Protein 8Y1Z (pdb70)

GO terms:
  GO:1903378 positive regulation of oxidative stress-induced neuron intrinsic apoptotic signaling pathway (P, IGI)
  GO:0005634 nucleus (C, IDA)
  GO:0005739 mitochondrion (C, IDA)
  GO:0016020 membrane (C, IDA)
  GO:0034097 response to cytokine (P, IDA)
  GO:0006974 DNA damage response (P, IMP)
  GO:0010507 negative regulation of autophagy (P, IMP)
  GO:0097192 extrinsic apoptotic signaling pathway in absence of ligand (P, IMP)
  GO:0005515 protein binding (F, IPI)
  GO:0005739 mitochondrion (C, HTP)
  GO:0005829 cytosol (C, TAS)
  GO:0043066 negative regulation of apoptotic process (P, IDA)
  GO:0051434 BH3 domain binding (F, IPI)
  GO:0043065 positive regulation of apoptotic process (P, IDA)
  GO:0097136 Bcl-2 family protein complex (C, IDA)
  GO:0005737 cytoplasm (C, TAS)
  GO:0005741 mitochondrial outer membrane (C, TAS)
  GO:0008320 transmembrane protein transporter activity (F, TAS)
  GO:2000811 negative regulation of anoikis (P, IMP)
  GO:2001240 negative regulation of extrinsic apoptotic signaling pathway in absence of ligand (P, IMP)

B-factor: mean 30.51, std 13.85, range [9.56, 105.16]

Sequence (170 aa):
EDELYRQSLEIISRYLREQATGAKDTKPMGRSGATSRKALETLRRVGDGVQRNHETAFQGMLRKLDIKNEDDVKSLSRVMIHVFSDGVTNWGRIVTLISFGAFVAKHLKTINQESCIEPLAESITDVLVRTKRDWLVKQRGWDGFVEFFHVEDLGQVGRQLAIIGDDINR

Solvent-accessible surface area: 8390 Å² total; per-residue (Å²): 159,42,63,25,50,71,12,0,40,28,0,0,1,17,0,0,94,8,31,14,60,65,62,125,44,104,136,113,40,44,169,54,16,73,18,0,112,86,0,4,76,5,0,48,111,20,0,46,8,3,7,168,113,34,89,110,23,0,76,24,2,17,166,124,26,52,0,129,68,108,93,34,5,130,43,1,23,134,8,0,49,70,0,11,84,74,62,64,22,20,4,0,5,0,0,0,2,0,0,1,0,0,24,0,0,76,53,0,93,107,55,137,44,81,84,2,4,66,29,0,0,71,12,0,0,37,0,1,0,149,53,34,92,112,47,2,96,164,62,130,9,4,60,6,0,14,92,88,22,104,101,145,137,229,92,132,6,0,71,58,0,4,120,8,0,42,61,25,39,223

Radius of gyration: 14.48 Å; Cα contacts (8 Å, |Δi|>4): 222; chains: 2; bounding box: 37×45×36 Å

Nearest PDB structures (foldseek):
  5c3f-assembly1_A  TM=9.918E-01  e=1.471E-18  Homo sapiens
  5c6h-assembly1_A  TM=9.824E-01  e=3.797E-18  Homo sapiens
  6b4u-assembly1_A  TM=9.617E-01  e=4.378E-18  Homo sapiens
  4zbf-assembly11_J  TM=9.646E-01  e=6.398E-18  Homo sapiens
  4zbi-assembly4_D  TM=9.561E-01  e=8.504E-18  Homo sapiens

Organism: Homo sapiens (NCBI:txid9606)

Structure (mmCIF, N/CA/C/O backbone):
data_8Y1Z
#
_entry.id   8Y1Z
#
_cell.length_a   47.742
_cell.length_b   48.298
_cell.length_c   63.527
_cell.angle_alpha   90.00
_cell.angle_beta   90.00
_cell.angle_gamma   90.00
#
_symmetry.space_group_name_H-M   'P 2 21 21'
#
loop_
_entity.id
_entity.type
_entity.pdbx_description
1 polymer 'Induced myeloid leukemia cell differentiation protein Mcl-1'
2 polymer 'Short BH3 peptide from Bcl-2 homologous antagonist/killer'
3 water water
#
loop_
_atom_site.group_PDB
_atom_site.id
_atom_site.type_symbol
_atom_site.label_atom_id
_atom_site.label_alt_id
_atom_site.label_comp_id
_atom_site.label_asym_id
_atom_site.label_entity_id
_atom_site.label_seq_id
_atom_site.pdbx_PDB_ins_code
_atom_site.Cartn_x
_atom_site.Cartn_y
_atom_site.Cartn_z
_atom_site.occupancy
_atom_site.B_iso_or_equiv
_atom_site.auth_seq_id
_atom_site.auth_comp_id
_atom_site.auth_asym_id
_atom_site.auth_atom_id
_atom_site.pdbx_PDB_model_num
ATOM 1 N N . GLU A 1 1 ? -29.137 14.703 -22.521 1.00 72.35 171 GLU A N 1
ATOM 2 C CA . GLU A 1 1 ? -28.834 14.670 -23.937 1.00 72.16 171 GLU A CA 1
ATOM 3 C C . GLU A 1 1 ? -27.732 13.700 -24.426 1.00 68.92 171 GLU A C 1
ATOM 4 O O . GLU A 1 1 ? -28.085 12.664 -24.965 1.00 71.73 171 GLU A O 1
ATOM 6 N N . ASP A 1 2 ? -26.439 14.015 -24.312 1.00 56.13 172 ASP A N 1
ATOM 7 C CA . ASP A 1 2 ? -25.434 13.070 -24.796 1.00 44.55 172 ASP A CA 1
ATOM 8 C C . ASP A 1 2 ? -25.439 11.815 -23.979 1.00 37.57 172 ASP A C 1
ATOM 9 O O . ASP A 1 2 ? -25.165 11.822 -22.827 1.00 34.00 172 ASP A O 1
ATOM 11 N N . GLU A 1 3 ? -25.727 10.722 -24.640 1.00 31.85 173 GLU A N 1
ATOM 12 C CA . GLU A 1 3 ? -25.772 9.409 -23.961 1.00 27.58 173 GLU A CA 1
ATOM 13 C C . GLU A 1 3 ? -24.381 9.055 -23.426 1.00 25.48 173 GLU A C 1
ATOM 14 O O . GLU A 1 3 ? -24.295 8.548 -22.342 1.00 25.40 173 GLU A O 1
ATOM 20 N N . LEU A 1 4 ? -23.356 9.302 -24.224 1.00 25.87 174 LEU A N 1
ATOM 21 C CA . LEU A 1 4 ? -21.984 8.977 -23.790 1.00 27.51 174 LEU A CA 1
ATOM 22 C C . LEU A 1 4 ? -21.689 9.764 -22.515 1.00 20.92 174 LEU A C 1
ATOM 23 O O . LEU A 1 4 ? -21.192 9.181 -21.589 1.00 18.98 174 LEU A O 1
ATOM 28 N N . TYR A 1 5 ? -21.965 11.061 -22.535 1.00 19.58 175 TYR A N 1
ATOM 29 C CA . TYR A 1 5 ? -21.814 11.824 -21.308 1.00 22.21 175 TYR A CA 1
ATOM 30 C C . TYR A 1 5 ? -22.582 11.181 -20.169 1.00 24.91 175 TYR A C 1
ATOM 31 O O . TYR A 1 5 ? -22.027 10.918 -19.093 1.00 25.16 175 TYR A O 1
ATOM 40 N N . ARG A 1 6 ? -23.882 10.965 -20.377 1.00 22.88 176 ARG A N 1
ATOM 41 C CA . ARG A 1 6 ? -24.718 10.377 -19.341 1.00 24.98 176 ARG A CA 1
ATOM 42 C C . ARG A 1 6 ? -24.084 9.110 -18.816 1.00 21.35 176 ARG A C 1
ATOM 43 O O . ARG A 1 6 ? -23.901 8.931 -17.603 1.00 22.63 176 ARG A O 1
ATOM 51 N N . GLN A 1 7 ? -23.695 8.228 -19.729 1.00 19.67 177 GLN A N 1
ATOM 52 C CA . GLN A 1 7 ? -23.242 6.927 -19.270 1.00 17.95 177 GLN A CA 1
ATOM 53 C C . GLN A 1 7 ? -21.900 7.055 -18.579 1.00 15.94 177 GLN A C 1
ATOM 54 O O . GLN A 1 7 ? -21.671 6.459 -17.521 1.00 16.56 177 GLN A O 1
ATOM 60 N N . SER A 1 8 ? -21.023 7.876 -19.142 1.00 17.23 178 SER A N 1
ATOM 61 C CA . SER A 1 8 ? -19.738 8.105 -18.514 1.00 17.57 178 SER A CA 1
ATOM 62 C C . SER A 1 8 ? -19.924 8.711 -17.142 1.00 16.85 178 SER A C 1
ATOM 63 O O . SER A 1 8 ? -19.280 8.296 -16.163 1.00 14.59 178 SER A O 1
ATOM 66 N N . LEU A 1 9 ? -20.818 9.689 -17.048 1.00 18.60 179 LEU A N 1
ATOM 67 C CA . LEU A 1 9 ? -21.055 10.335 -15.775 1.00 21.01 179 LEU A CA 1
ATOM 68 C C . LEU A 1 9 ? -21.623 9.342 -14.796 1.00 24.44 179 LEU A C 1
ATOM 69 O O . LEU A 1 9 ? -21.192 9.278 -13.640 1.00 24.96 179 LEU A O 1
ATOM 74 N N . GLU A 1 10 ? -22.584 8.540 -15.251 1.00 19.40 180 GLU A N 1
ATOM 75 C CA . GLU A 1 10 ? -23.149 7.529 -14.374 1.00 20.18 180 GLU A CA 1
ATOM 76 C C . GLU A 1 10 ? -22.047 6.643 -13.816 1.00 21.53 180 GLU A C 1
ATOM 77 O O . GLU A 1 10 ? -21.918 6.483 -12.606 1.00 23.79 180 GLU A O 1
ATOM 83 N N . ILE A 1 11 ? -21.183 6.129 -14.690 1.00 17.61 181 ILE A N 1
ATOM 84 C CA . ILE A 1 11 ? -20.138 5.208 -14.259 1.00 18.68 181 ILE A CA 1
ATOM 85 C C . ILE A 1 11 ? -19.132 5.908 -13.359 1.00 17.30 181 ILE A C 1
ATOM 86 O O . ILE A 1 11 ? -18.781 5.415 -12.282 1.00 17.94 181 ILE A O 1
ATOM 91 N N . ILE A 1 12 ? -18.641 7.061 -13.794 1.00 19.47 182 ILE A N 1
ATOM 92 C CA . ILE A 1 12 ? -17.628 7.753 -13.017 1.00 19.84 182 ILE A CA 1
ATOM 93 C C . ILE A 1 12 ? -18.214 8.249 -11.700 1.00 17.65 182 ILE A C 1
ATOM 94 O O . ILE A 1 12 ? -17.594 8.093 -10.644 1.00 19.52 182 ILE A O 1
ATOM 99 N N . SER A 1 13 ? -19.419 8.831 -11.732 1.00 22.02 183 SER A N 1
ATOM 100 C CA . SER A 1 13 ? -20.040 9.288 -10.488 1.00 21.15 183 SER A CA 1
ATOM 101 C C . SER A 1 13 ? -20.236 8.136 -9.522 1.00 21.37 183 SER A C 1
ATOM 102 O O . SER A 1 13 ? -19.979 8.266 -8.318 1.00 23.85 183 SER A O 1
ATOM 105 N N . ARG A 1 14 ? -20.766 7.024 -10.020 1.00 20.33 184 ARG A N 1
ATOM 106 C CA . ARG A 1 14 ? -21.007 5.883 -9.147 1.00 30.82 184 ARG A CA 1
ATOM 107 C C . ARG A 1 14 ? -19.718 5.426 -8.509 1.00 20.77 184 ARG A C 1
ATOM 108 O O . ARG A 1 14 ? -19.639 5.262 -7.294 1.00 25.06 184 ARG A O 1
ATOM 116 N N .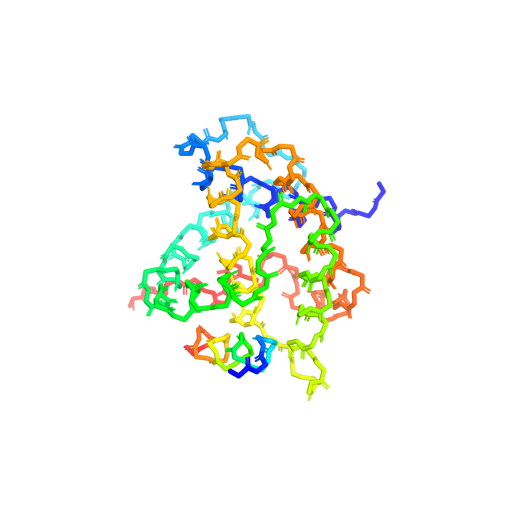 TYR A 1 15 ? -18.692 5.218 -9.321 1.00 20.60 185 TYR A N 1
ATOM 117 C CA . TYR A 1 15 ? -17.409 4.820 -8.771 1.00 23.01 185 TYR A CA 1
ATOM 118 C C . TYR A 1 15 ? -16.931 5.833 -7.739 1.00 21.40 185 TYR A C 1
ATOM 119 O O . TYR A 1 15 ? -16.644 5.474 -6.598 1.00 23.29 185 TYR A O 1
ATOM 128 N N . LEU A 1 16 ? -16.853 7.108 -8.123 1.00 28.01 186 LEU A N 1
ATOM 129 C CA . LEU A 1 16 ? -16.387 8.131 -7.192 1.00 28.27 186 LEU A CA 1
ATOM 130 C C . LEU A 1 16 ? -17.240 8.165 -5.925 1.00 28.40 186 LEU A C 1
ATOM 131 O O . LEU A 1 16 ? -16.710 8.139 -4.810 1.00 34.36 186 LEU A O 1
ATOM 136 N N . ARG A 1 17 ? -18.557 8.218 -6.087 1.00 24.33 187 ARG A N 1
ATOM 137 C CA . ARG A 1 17 ? -19.455 8.247 -4.936 1.00 32.37 187 ARG A CA 1
ATOM 138 C C . ARG A 1 17 ? -19.255 7.007 -4.068 1.00 33.82 187 ARG A C 1
ATOM 139 O O . ARG A 1 17 ? -19.058 7.104 -2.857 1.00 38.77 187 ARG A O 1
ATOM 147 N N . GLU A 1 18 ? -19.310 5.843 -4.706 1.00 27.38 188 GLU A N 1
ATOM 148 C CA . GLU A 1 18 ? -19.134 4.563 -4.037 1.00 31.03 188 GLU A CA 1
ATOM 149 C C . GLU A 1 18 ? -17.783 4.478 -3.344 1.00 32.54 188 GLU A C 1
ATOM 150 O O . GLU A 1 18 ? -17.688 3.991 -2.215 1.00 32.64 188 GLU A O 1
ATOM 156 N N . GLN A 1 19 ? -16.725 4.948 -4.006 1.00 28.67 189 GLN A N 1
ATOM 157 C CA . GLN A 1 19 ? -15.404 4.933 -3.383 1.00 30.20 189 GLN A CA 1
ATOM 158 C C . GLN A 1 19 ? -15.332 5.891 -2.195 1.00 33.20 189 GLN A C 1
ATOM 159 O O . GLN A 1 19 ? -14.674 5.598 -1.194 1.00 34.72 189 GLN A O 1
ATOM 165 N N . ALA A 1 20 ? -16.010 7.040 -2.284 1.00 31.42 190 ALA A N 1
ATOM 166 C CA . ALA A 1 20 ? -15.934 8.034 -1.214 1.00 34.35 190 ALA A CA 1
ATOM 167 C C . ALA A 1 20 ? -16.827 7.683 -0.036 1.00 42.47 190 ALA A C 1
ATOM 168 O O . ALA A 1 20 ? -16.449 7.900 1.124 1.00 40.11 190 ALA A O 1
ATOM 170 N N . THR A 1 21 ? -18.022 7.174 -0.316 1.00 38.82 191 THR A N 1
ATOM 171 C CA . THR A 1 21 ? -18.983 6.843 0.719 1.00 38.95 191 THR A CA 1
ATOM 172 C C . THR A 1 21 ? -18.842 5.410 1.214 1.00 43.71 191 THR A C 1
ATOM 173 O O . THR A 1 21 ? -19.383 5.083 2.275 1.00 48.82 191 THR A O 1
ATOM 177 N N . GLY A 1 22 ? -18.174 4.586 0.427 1.00 48.36 192 GLY A N 1
ATOM 178 C CA . GLY A 1 22 ? -17.992 3.166 0.747 1.00 49.46 192 GLY A CA 1
ATOM 179 C C . GLY A 1 22 ? -19.272 2.407 0.453 1.00 54.62 192 GLY A C 1
ATOM 180 O O . GLY A 1 22 ? -19.282 1.213 0.594 1.00 55.30 192 GLY A O 1
ATOM 181 N N . ALA A 1 23 ? -20.304 3.098 0.000 1.00 53.85 193 ALA A N 1
ATOM 182 C CA . ALA A 1 23 ? -21.565 2.394 -0.275 1.00 56.67 193 ALA A CA 1
ATOM 183 C C . ALA A 1 23 ? -21.767 2.228 -1.774 1.00 55.35 193 ALA A C 1
ATOM 184 O O . ALA A 1 23 ? -21.852 3.231 -2.458 1.00 48.03 193 ALA A O 1
ATOM 186 N N . LYS A 1 24 ? -21.936 0.979 -2.191 1.00 59.13 194 LYS A N 1
ATOM 187 C CA . LYS A 1 24 ? -22.297 0.667 -3.596 1.00 59.23 194 LYS A CA 1
ATOM 188 C C . LYS A 1 24 ? -23.738 1.117 -3.787 1.00 54.35 194 LYS A C 1
ATOM 189 O O . LYS A 1 24 ? -24.563 0.737 -2.996 1.00 56.62 194 LYS A O 1
ATOM 195 N N . ASP A 1 25 ? -24.037 1.889 -4.809 1.00 48.83 195 ASP A N 1
ATOM 196 C CA . ASP A 1 25 ? -25.356 2.371 -5.127 1.00 50.84 195 ASP A CA 1
ATOM 197 C C . ASP A 1 25 ? -26.170 1.245 -5.727 1.00 52.39 195 ASP A C 1
ATOM 198 O O . ASP A 1 25 ? -25.920 0.819 -6.812 1.00 52.52 195 ASP A O 1
ATOM 203 N N . THR A 1 26 ? -27.188 0.774 -5.016 1.00 67.74 196 THR A N 1
ATOM 204 C CA . THR A 1 26 ? -28.020 -0.349 -5.482 1.00 66.63 196 THR A CA 1
ATOM 205 C C . THR A 1 26 ? -28.996 0.023 -6.567 1.00 65.93 196 THR A C 1
ATOM 206 O O . THR A 1 26 ? -29.485 -0.822 -7.256 1.00 67.14 196 THR A O 1
ATOM 208 N N . LYS A 1 27 ? -29.249 1.308 -6.737 1.00 65.59 197 LYS A N 1
ATOM 209 C CA . LYS A 1 27 ? -30.122 1.812 -7.762 1.00 65.56 197 LYS A CA 1
ATOM 210 C C . LYS A 1 27 ? -29.677 1.272 -9.137 1.00 62.80 197 LYS A C 1
ATOM 211 O O . LYS A 1 27 ? -28.514 1.249 -9.479 1.00 61.67 197 LYS A O 1
ATOM 217 N N . PRO A 1 28 ? -30.595 0.734 -9.889 1.00 62.30 198 PRO A N 1
ATOM 218 C CA . PRO A 1 28 ? -30.209 0.236 -11.211 1.00 59.84 198 PRO A CA 1
ATOM 219 C C . PRO A 1 28 ? -29.541 1.333 -12.032 1.00 57.65 198 PRO A C 1
ATOM 220 O O . PRO A 1 28 ? -29.605 2.525 -11.717 1.00 54.69 198 PRO A O 1
ATOM 224 N N . MET A 1 29 ? -28.865 0.905 -13.087 1.00 52.83 199 MET A N 1
ATOM 225 C CA . MET A 1 29 ? -28.239 1.825 -14.014 1.00 50.69 199 MET A CA 1
ATOM 226 C C . MET A 1 29 ? -29.262 2.374 -15.004 1.00 55.20 199 MET A C 1
ATOM 227 O O . MET A 1 29 ? -30.342 1.810 -15.207 1.00 55.96 199 MET A O 1
ATOM 232 N N . GLY A 1 30 ? -28.889 3.383 -15.788 1.00 51.93 200 GLY A N 1
ATOM 233 C CA . GLY A 1 30 ? -29.752 3.958 -16.809 1.00 54.13 200 GLY A CA 1
ATOM 234 C C . GLY A 1 30 ? -29.611 3.129 -18.075 1.00 66.91 200 GLY A C 1
ATOM 235 O O . GLY A 1 30 ? -29.693 1.963 -18.007 1.00 69.03 200 GLY A O 1
ATOM 236 N N . ARG A 1 31 ? -29.398 3.719 -19.239 1.00 70.22 201 ARG A N 1
ATOM 237 C CA . ARG A 1 31 ? -29.190 2.897 -20.423 1.00 79.56 201 ARG A CA 1
ATOM 238 C C . ARG A 1 31 ? -27.773 2.384 -20.460 1.00 79.83 201 ARG A C 1
ATOM 239 O O . ARG A 1 31 ? -26.893 2.922 -19.796 1.00 80.81 201 ARG A O 1
ATOM 247 N N . SER A 1 32 ? -27.569 1.370 -21.280 1.00 76.27 202 SER A N 1
ATOM 248 C CA . SER A 1 32 ? -26.295 0.677 -21.436 1.00 67.25 202 SER A CA 1
ATOM 249 C C . SER A 1 32 ? -25.873 0.292 -20.026 1.00 66.81 202 SER A C 1
ATOM 250 O O . SER A 1 32 ? -24.771 0.309 -19.647 1.00 62.70 202 SER A O 1
ATOM 253 N N . GLY A 1 33 ? -26.859 -0.078 -19.262 1.00 48.35 203 GLY A N 1
ATOM 254 C CA . GLY A 1 33 ? -26.657 -0.429 -17.871 1.00 48.31 203 GLY A CA 1
ATOM 255 C C . GLY A 1 33 ? -25.920 -1.738 -17.693 1.00 40.88 203 GLY A C 1
ATOM 256 O O . GLY A 1 33 ? -25.183 -1.904 -16.717 1.00 35.06 203 GLY A O 1
ATOM 257 N N . ALA A 1 34 ? -26.120 -2.687 -18.613 1.00 33.72 204 ALA A N 1
ATOM 258 C CA . ALA A 1 34 ? -25.219 -3.832 -18.690 1.00 34.58 204 ALA A CA 1
ATOM 259 C C . ALA A 1 34 ? -23.776 -3.356 -18.819 1.00 33.59 204 ALA A C 1
ATOM 260 O O . ALA A 1 34 ? -22.931 -3.637 -17.966 1.00 26.76 204 ALA A O 1
ATOM 262 N N . THR A 1 35 ? -23.492 -2.585 -19.866 1.00 28.41 205 THR A N 1
ATOM 263 C CA . THR A 1 35 ? -22.166 -2.014 -20.041 1.00 28.61 205 THR A CA 1
ATOM 264 C C . THR A 1 35 ? -21.718 -1.254 -18.804 1.00 25.95 205 THR A C 1
ATOM 265 O O . THR A 1 35 ? -20.571 -1.387 -18.352 1.00 24.27 205 THR A O 1
ATOM 269 N N . SER A 1 36 ? -22.609 -0.434 -18.248 1.00 22.42 206 SER A N 1
ATOM 270 C CA . SER A 1 36 ? -22.206 0.429 -17.140 1.00 22.95 206 SER A CA 1
ATOM 271 C C . SER A 1 36 ? -21.902 -0.395 -15.898 1.00 22.13 206 SER A C 1
ATOM 272 O O . SER A 1 36 ? -20.931 -0.110 -15.183 1.00 27.24 206 SER A O 1
ATOM 275 N N . ARG A 1 37 ? -22.719 -1.424 -15.633 1.00 23.24 207 ARG A N 1
ATOM 276 C CA . ARG A 1 37 ? -22.421 -2.328 -14.531 1.00 24.33 207 ARG A CA 1
ATOM 277 C C . ARG A 1 37 ? -21.040 -2.930 -14.706 1.00 23.21 207 ARG A C 1
ATOM 278 O O . ARG A 1 37 ? -20.214 -2.896 -13.791 1.00 27.88 207 ARG A O 1
ATOM 286 N N . LYS A 1 38 ? -20.762 -3.455 -15.898 1.00 22.61 208 LYS A N 1
ATOM 287 C CA . LYS A 1 38 ? -19.463 -4.067 -16.143 1.00 22.64 208 LYS A CA 1
ATOM 288 C C . LYS A 1 38 ? -18.361 -3.028 -16.140 1.00 20.02 208 LYS A C 1
ATOM 289 O O . LYS A 1 38 ? -17.251 -3.293 -15.657 1.00 19.81 208 LYS A O 1
ATOM 295 N N . ALA A 1 39 ? -18.639 -1.834 -16.680 1.00 19.15 209 ALA A N 1
ATOM 296 C CA . ALA A 1 39 ? -17.661 -0.757 -16.599 1.00 24.34 209 ALA A CA 1
ATOM 297 C C . ALA A 1 39 ? -17.365 -0.431 -15.154 1.00 27.90 209 ALA A C 1
ATOM 298 O O . ALA A 1 39 ? -16.198 -0.276 -14.769 1.00 18.82 209 ALA A O 1
ATOM 300 N N . LEU A 1 40 ? -18.421 -0.326 -14.339 1.00 18.96 210 LEU A N 1
ATOM 301 C CA . LEU A 1 40 ? -18.230 -0.032 -12.929 1.00 19.70 210 LEU A CA 1
ATOM 302 C C . LEU A 1 40 ? -17.472 -1.164 -12.254 1.00 25.44 210 LEU A C 1
ATOM 303 O O . LEU A 1 40 ? -16.509 -0.924 -11.515 1.00 21.84 210 LEU A O 1
ATOM 308 N N . GLU A 1 41 ? -17.874 -2.410 -12.535 1.00 24.27 211 GLU A N 1
ATOM 309 C CA . GLU A 1 41 ? -17.146 -3.568 -12.029 1.00 22.90 211 GLU A CA 1
ATOM 310 C C . GLU A 1 41 ? -15.694 -3.498 -12.449 1.00 27.69 211 GLU A C 1
ATOM 311 O O . GLU A 1 41 ? -14.783 -3.716 -11.638 1.00 25.90 211 GLU A O 1
ATOM 317 N N . THR A 1 42 ? -15.457 -3.177 -13.724 1.00 23.67 212 THR A N 1
ATOM 318 C CA . THR A 1 42 ? -14.088 -3.052 -14.200 1.00 20.06 212 THR A CA 1
ATOM 319 C C . THR A 1 42 ? -13.388 -1.922 -13.475 1.00 23.58 212 THR A C 1
ATOM 320 O O . THR A 1 42 ? -12.265 -2.072 -12.974 1.00 18.51 212 THR A O 1
ATOM 324 N N . LEU A 1 43 ? -14.058 -0.777 -13.408 1.00 22.41 213 LEU A N 1
ATOM 325 C CA . LEU A 1 43 ? -13.531 0.364 -12.684 1.00 30.56 213 LEU A CA 1
ATOM 326 C C . LEU A 1 43 ? -13.126 -0.012 -11.272 1.00 31.12 213 LEU A C 1
ATOM 327 O O . LEU A 1 43 ? -12.044 0.366 -10.811 1.00 30.61 213 LEU A O 1
ATOM 332 N N . ARG A 1 44 ? -13.967 -0.776 -10.569 1.00 25.69 214 ARG A N 1
ATOM 333 C CA . ARG A 1 44 ? -13.598 -1.205 -9.224 1.00 28.93 214 ARG A CA 1
ATOM 334 C C . ARG A 1 44 ? -12.314 -2.013 -9.247 1.00 34.43 214 ARG A C 1
ATOM 335 O O . ARG A 1 44 ? -11.375 -1.729 -8.502 1.00 39.83 214 ARG A O 1
ATOM 343 N N . ARG A 1 45 ? -12.260 -3.043 -10.088 1.00 28.89 215 ARG A N 1
ATOM 344 C CA . ARG A 1 45 ? -11.101 -3.925 -10.072 1.00 30.14 215 ARG A CA 1
ATOM 345 C C . ARG A 1 45 ? -9.850 -3.174 -10.507 1.00 28.34 215 ARG A C 1
ATOM 346 O O . ARG A 1 45 ? -8.845 -3.148 -9.790 1.00 33.14 215 ARG A O 1
ATOM 354 N N . VAL A 1 46 ? -9.907 -2.505 -11.653 1.00 24.80 216 VAL A N 1
ATOM 355 C CA . VAL A 1 46 ? -8.720 -1.815 -12.133 1.00 19.24 216 VAL A CA 1
ATOM 356 C C . VAL A 1 46 ? -8.481 -0.552 -11.324 1.00 26.21 216 VAL A C 1
ATOM 357 O O . VAL A 1 46 ? -7.364 -0.300 -10.848 1.00 20.72 216 VAL A O 1
ATOM 361 N N . GLY A 1 47 ? -9.538 0.244 -11.132 1.00 23.10 217 GLY A N 1
ATOM 362 C CA . GLY A 1 47 ? -9.392 1.487 -10.402 1.00 25.51 217 GLY A CA 1
ATOM 363 C C . GLY A 1 47 ? -8.845 1.277 -9.005 1.00 25.20 217 GLY A C 1
ATOM 364 O O . GLY A 1 47 ? -7.901 1.954 -8.593 1.00 24.67 217 GLY A O 1
ATOM 365 N N . ASP A 1 48 ? -9.436 0.343 -8.252 1.00 23.35 218 ASP A N 1
ATOM 366 C CA . ASP A 1 48 ? -8.959 0.102 -6.890 1.00 30.66 218 ASP A CA 1
ATOM 367 C C . ASP A 1 48 ? -7.491 -0.279 -6.892 1.00 30.93 218 ASP A C 1
ATOM 368 O O . ASP A 1 48 ? -6.733 0.142 -6.010 1.00 34.41 218 ASP A O 1
ATOM 373 N N . GLY A 1 49 ? -7.080 -1.090 -7.869 1.00 35.60 219 GLY A N 1
ATOM 374 C CA . GLY A 1 49 ? -5.677 -1.455 -7.989 1.00 30.47 219 GLY A CA 1
ATOM 375 C C . GLY A 1 49 ? -4.794 -0.268 -8.309 1.00 29.57 219 GLY A C 1
ATOM 376 O O . GLY A 1 49 ? -3.682 -0.151 -7.787 1.00 30.97 219 GLY A O 1
ATOM 377 N N . VAL A 1 50 ? -5.278 0.637 -9.165 1.00 23.80 220 VAL A N 1
ATOM 378 C CA . VAL A 1 50 ? -4.491 1.827 -9.473 1.00 21.59 220 VAL A CA 1
ATOM 379 C C . VAL A 1 50 ? -4.260 2.645 -8.214 1.00 20.10 220 VAL A C 1
ATOM 380 O O . VAL A 1 50 ? -3.146 3.110 -7.955 1.00 27.56 220 VAL A O 1
ATOM 384 N N . GLN A 1 51 ? -5.304 2.819 -7.403 1.00 20.51 221 GLN A N 1
ATOM 385 C CA . GLN A 1 51 ? -5.166 3.602 -6.181 1.00 23.46 221 GLN A CA 1
ATOM 386 C C . GLN A 1 51 ? -4.244 2.916 -5.191 1.00 28.06 221 GLN A C 1
ATOM 387 O O . GLN A 1 51 ? -3.464 3.579 -4.497 1.00 24.79 221 GLN A O 1
ATOM 393 N N . ARG A 1 52 ? -4.333 1.591 -5.100 1.00 28.49 222 ARG A N 1
ATOM 394 C CA . ARG A 1 52 ? -3.431 0.859 -4.227 1.00 32.57 222 ARG A CA 1
ATOM 395 C C . ARG A 1 52 ? -2.009 0.913 -4.759 1.00 30.96 222 ARG A C 1
ATOM 396 O O . ARG A 1 52 ? -1.072 1.221 -4.018 1.00 34.67 222 ARG A O 1
ATOM 404 N N . ASN A 1 53 ? -1.827 0.644 -6.051 1.00 29.68 223 ASN A N 1
ATOM 405 C CA . ASN A 1 53 ? -0.470 0.546 -6.574 1.00 29.22 223 ASN A CA 1
ATOM 406 C C . ASN A 1 53 ? 0.194 1.907 -6.717 1.00 29.49 223 ASN A C 1
ATOM 407 O O . ASN A 1 53 ? 1.423 1.989 -6.693 1.00 29.25 223 ASN A O 1
ATOM 412 N N . HIS A 1 54 ? -0.583 2.975 -6.825 1.00 26.72 224 HIS A N 1
ATOM 413 C CA . HIS A 1 54 ? -0.013 4.301 -7.000 1.00 30.45 224 HIS A CA 1
ATOM 414 C C . HIS A 1 54 ? -0.435 5.238 -5.886 1.00 33.77 224 HIS A C 1
ATOM 415 O O . HIS A 1 54 ? -0.532 6.447 -6.090 1.00 30.36 224 HIS A O 1
ATOM 422 N N . GLU A 1 55 ? -0.656 4.690 -4.688 1.00 25.42 225 GLU A N 1
ATOM 423 C CA . GLU A 1 55 ? -1.175 5.513 -3.604 1.00 26.10 225 GLU A CA 1
ATOM 424 C C . GLU A 1 55 ? -0.199 6.612 -3.216 1.00 37.85 225 GLU A C 1
ATOM 425 O O . GLU A 1 55 ? -0.613 7.731 -2.891 1.00 36.56 225 GLU A O 1
ATOM 431 N N . THR A 1 56 ? 1.098 6.309 -3.216 1.00 30.01 226 THR A N 1
ATOM 432 C CA . THR A 1 56 ? 2.073 7.337 -2.881 1.00 34.46 226 THR A CA 1
ATOM 433 C C . THR A 1 56 ? 2.011 8.491 -3.875 1.00 34.32 226 THR A C 1
ATOM 434 O O . THR A 1 56 ? 1.925 9.655 -3.480 1.00 26.52 226 THR A O 1
ATOM 438 N N . ALA A 1 57 ? 2.012 8.186 -5.170 1.00 24.80 227 ALA A N 1
ATOM 439 C CA . ALA A 1 57 ? 1.914 9.246 -6.170 1.00 26.44 227 ALA A CA 1
ATOM 440 C C . ALA A 1 57 ? 0.571 9.967 -6.085 1.00 23.75 227 ALA A C 1
ATOM 441 O O . ALA A 1 57 ? 0.500 11.199 -6.210 1.00 22.04 227 ALA A O 1
ATOM 443 N N . PHE A 1 58 ? -0.512 9.221 -5.881 1.00 25.21 228 PHE A N 1
ATOM 444 C CA . PHE A 1 58 ? -1.814 9.868 -5.752 1.00 25.58 228 PHE A CA 1
ATOM 445 C C . PHE A 1 58 ? -1.820 10.815 -4.560 1.00 21.95 228 PHE A C 1
ATOM 446 O O . PHE A 1 58 ? -2.305 11.945 -4.649 1.00 21.47 228 PHE A O 1
ATOM 454 N N . GLN A 1 59 ? -1.254 10.385 -3.436 1.00 24.03 229 GLN A N 1
ATOM 455 C CA . GLN A 1 59 ? -1.147 11.286 -2.300 1.00 31.88 229 GLN A CA 1
ATOM 456 C C . GLN A 1 59 ? -0.330 12.516 -2.667 1.00 31.69 229 GLN A C 1
ATOM 457 O O . GLN A 1 59 ? -0.755 13.651 -2.418 1.00 29.29 229 GLN A O 1
ATOM 463 N N . GLY A 1 60 ? 0.827 12.305 -3.297 1.00 25.26 230 GLY A N 1
ATOM 464 C CA . GLY A 1 60 ? 1.635 13.428 -3.735 1.00 25.14 230 GLY A CA 1
ATOM 465 C C . GLY A 1 60 ? 0.870 14.358 -4.653 1.00 23.31 230 GLY A C 1
ATOM 466 O O . GLY A 1 60 ? 0.861 15.574 -4.457 1.00 24.68 230 GLY A O 1
ATOM 467 N N . MET A 1 61 ? 0.199 13.800 -5.668 1.00 22.95 231 MET A N 1
ATOM 468 C CA . MET A 1 61 ? -0.568 14.654 -6.562 1.00 20.00 231 MET A CA 1
ATOM 469 C C . MET A 1 61 ? -1.705 15.343 -5.829 1.00 24.97 231 MET A C 1
ATOM 470 O O . MET A 1 61 ? -1.995 16.521 -6.077 1.00 24.76 231 MET A O 1
ATOM 475 N N . LEU A 1 62 ? -2.362 14.633 -4.925 1.00 26.32 232 LEU A N 1
ATOM 476 C CA . LEU A 1 62 ? -3.419 15.257 -4.143 1.00 30.24 232 LEU A CA 1
ATOM 477 C C . LEU A 1 62 ? -2.873 16.401 -3.296 1.00 30.92 232 LEU A C 1
ATOM 478 O O . LEU A 1 62 ? -3.434 17.503 -3.287 1.00 30.63 232 LEU A O 1
ATOM 483 N N . ARG A 1 63 ? -1.788 16.154 -2.558 1.00 33.89 233 ARG A N 1
ATOM 484 C CA . ARG A 1 63 ? -1.188 17.236 -1.787 1.00 35.49 233 ARG A CA 1
ATOM 485 C C . ARG A 1 63 ?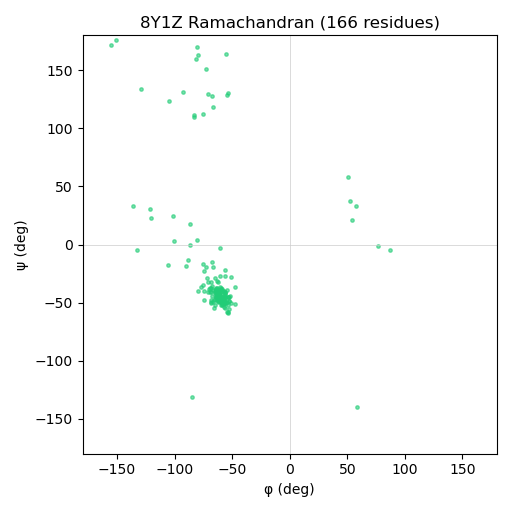 -0.823 18.391 -2.702 1.00 36.89 233 ARG A C 1
ATOM 486 O O . ARG A 1 63 ? -1.035 19.559 -2.361 1.00 34.35 233 ARG A O 1
ATOM 494 N N . LYS A 1 64 ? -0.304 18.084 -3.888 1.00 30.17 234 LYS A N 1
ATOM 495 C CA . LYS A 1 64 ? 0.120 19.154 -4.781 1.00 35.26 234 LYS A CA 1
ATOM 496 C C . LYS A 1 64 ? -1.081 19.939 -5.286 1.00 32.93 234 LYS A C 1
ATOM 497 O O . LYS A 1 64 ? -1.107 21.170 -5.211 1.00 40.73 234 LYS A O 1
ATOM 503 N N . LEU A 1 65 ? -2.088 19.242 -5.805 1.00 33.52 235 LEU A N 1
ATOM 504 C CA . LEU A 1 65 ? -3.263 19.942 -6.309 1.00 29.30 235 LEU A CA 1
ATOM 505 C C . LEU A 1 65 ? -4.003 20.648 -5.186 1.00 35.91 235 LEU A C 1
ATOM 506 O O . LEU A 1 65 ? -4.645 21.678 -5.422 1.00 32.47 235 LEU A O 1
ATOM 511 N N . ASP A 1 66 ? -3.906 20.120 -3.988 1.00 29.02 236 ASP A N 1
ATOM 512 C CA . ASP A 1 66 ? -4.596 20.696 -2.844 1.00 36.43 236 ASP A CA 1
ATOM 513 C C . ASP A 1 66 ? -6.068 20.924 -3.136 1.00 39.79 236 ASP A C 1
ATOM 514 O O . ASP A 1 66 ? -6.585 22.023 -3.027 1.00 39.56 236 ASP A O 1
ATOM 516 N N . ILE A 1 67 ? -6.751 19.849 -3.478 1.00 33.44 237 ILE A N 1
ATOM 517 C CA . ILE A 1 67 ? -8.151 19.962 -3.858 1.00 34.09 237 ILE A CA 1
ATOM 518 C C . ILE A 1 67 ? -8.971 19.986 -2.577 1.00 38.42 237 ILE A C 1
ATOM 519 O O . ILE A 1 67 ? -9.056 18.986 -1.862 1.00 45.48 237 ILE A O 1
ATOM 524 N N . LYS A 1 68 ? -9.575 21.131 -2.284 1.00 37.51 238 LYS A N 1
ATOM 525 C CA . LYS A 1 68 ? -10.355 21.279 -1.070 1.00 42.60 238 LYS A CA 1
ATOM 526 C C . LYS A 1 68 ? -11.714 21.929 -1.274 1.00 37.40 238 LYS A C 1
ATOM 527 O O . LYS A 1 68 ? -12.483 21.992 -0.316 1.00 35.74 238 LYS A O 1
ATOM 533 N N . ASN A 1 69 ? -12.051 22.383 -2.475 1.00 39.12 239 ASN A N 1
ATOM 534 C CA . ASN A 1 69 ? -13.372 22.954 -2.705 1.00 40.42 239 ASN A CA 1
ATOM 535 C C . ASN A 1 69 ? -13.767 22.728 -4.160 1.00 40.87 239 ASN A C 1
ATOM 536 O O . ASN A 1 69 ? -12.980 22.221 -4.962 1.00 29.13 239 ASN A O 1
ATOM 541 N N . GLU A 1 70 ? -15.002 23.121 -4.498 1.00 32.88 240 GLU A N 1
ATOM 542 C CA . GLU A 1 70 ? -15.487 22.921 -5.861 1.00 40.40 240 GLU A CA 1
ATOM 543 C C . GLU A 1 70 ? -14.570 23.574 -6.880 1.00 35.16 240 GLU A C 1
ATOM 544 O O . GLU A 1 70 ? -14.298 22.994 -7.943 1.00 27.76 240 GLU A O 1
ATOM 550 N N . ASP A 1 71 ? -14.083 24.782 -6.565 1.00 34.05 241 ASP A N 1
ATOM 551 C CA . ASP A 1 71 ? -13.167 25.494 -7.455 1.00 33.89 241 ASP A CA 1
ATOM 552 C C . ASP A 1 71 ? -11.937 24.666 -7.756 1.00 33.58 241 ASP A C 1
ATOM 553 O O . ASP A 1 71 ? -11.502 24.573 -8.907 1.00 38.09 241 ASP A O 1
ATOM 558 N N . ASP A 1 72 ? -11.352 24.066 -6.722 1.00 27.93 242 ASP A N 1
ATOM 559 C CA . ASP A 1 72 ? -10.172 23.252 -6.912 1.00 29.30 242 ASP A CA 1
ATOM 560 C C . ASP A 1 72 ? -10.417 22.141 -7.914 1.00 23.63 242 ASP A C 1
ATOM 561 O O . ASP A 1 72 ? -9.482 21.706 -8.580 1.00 24.33 242 ASP A O 1
ATOM 566 N N . VAL A 1 73 ? -11.664 21.685 -8.055 1.00 23.79 243 VAL A N 1
ATOM 567 C CA . VAL A 1 73 ? -11.925 20.618 -9.018 1.00 21.85 243 VAL A CA 1
ATOM 568 C C . VAL A 1 73 ? -11.585 21.072 -10.430 1.00 30.23 243 VAL A C 1
ATOM 569 O O . VAL A 1 73 ? -11.129 20.273 -11.249 1.00 28.88 243 VAL A O 1
ATOM 573 N N . LYS A 1 74 ? -11.765 22.361 -10.732 1.00 31.77 244 LYS A N 1
ATOM 574 C CA . LYS A 1 74 ? -11.290 22.910 -11.996 1.00 31.24 244 LYS A CA 1
ATOM 575 C C . LYS A 1 74 ? -9.818 22.623 -12.184 1.00 34.29 244 LYS A C 1
ATOM 576 O O . LYS A 1 74 ? -9.386 22.176 -13.251 1.00 38.71 244 LYS A O 1
ATOM 582 N N . SER A 1 75 ? -9.017 22.921 -11.159 1.00 29.70 245 SER A N 1
ATOM 583 C CA . SER A 1 75 ? -7.602 22.604 -11.243 1.00 34.30 245 SER A CA 1
ATOM 584 C C . SER A 1 75 ? -7.406 21.145 -11.647 1.00 34.90 245 SER A C 1
ATOM 585 O O . SER A 1 75 ? -6.424 20.798 -12.313 1.00 36.93 245 SER A O 1
ATOM 588 N N . LEU A 1 76 ? -8.355 20.280 -11.313 1.00 27.79 246 LEU A N 1
ATOM 589 C CA . LEU A 1 76 ? -8.195 18.902 -11.741 1.00 27.21 246 LEU A CA 1
ATOM 590 C C . LEU A 1 76 ? -8.540 18.740 -13.217 1.00 20.37 246 LEU A C 1
ATOM 591 O O . LEU A 1 76 ? -7.903 17.943 -13.915 1.00 19.77 246 LEU A O 1
ATOM 596 N N . SER A 1 77 ? -9.552 19.463 -13.707 1.00 18.72 247 SER A N 1
ATOM 597 C CA . SER A 1 77 ? -9.856 19.383 -15.135 1.00 20.78 247 SER A CA 1
ATOM 598 C C . SER A 1 77 ? -8.646 19.803 -15.948 1.00 19.23 247 SER A C 1
ATOM 599 O O . SER A 1 77 ? -8.354 19.216 -16.993 1.00 17.23 247 SER A O 1
ATOM 602 N N . ARG A 1 78 ? -7.930 20.826 -15.464 1.00 18.99 248 ARG A N 1
ATOM 603 C CA . ARG A 1 78 ? -6.684 21.244 -16.093 1.00 16.51 248 ARG A CA 1
ATOM 604 C C . ARG A 1 78 ? -5.700 20.092 -16.154 1.00 16.09 248 ARG A C 1
ATOM 605 O O . ARG A 1 78 ? -5.134 19.795 -17.204 1.00 18.41 248 ARG A O 1
ATOM 613 N N . VAL A 1 79 ? -5.491 19.434 -15.027 1.00 18.09 249 VAL A N 1
ATOM 614 C CA . VAL A 1 79 ? -4.537 18.340 -14.968 1.00 15.88 249 VAL A CA 1
ATOM 615 C C . VAL A 1 79 ? -4.941 17.227 -15.925 1.00 13.30 249 VAL A C 1
ATOM 616 O O . VAL A 1 79 ? -4.108 16.669 -16.637 1.00 14.67 249 VAL A O 1
ATOM 620 N N . MET A 1 80 ? -6.228 16.949 -16.026 1.00 18.34 250 MET A 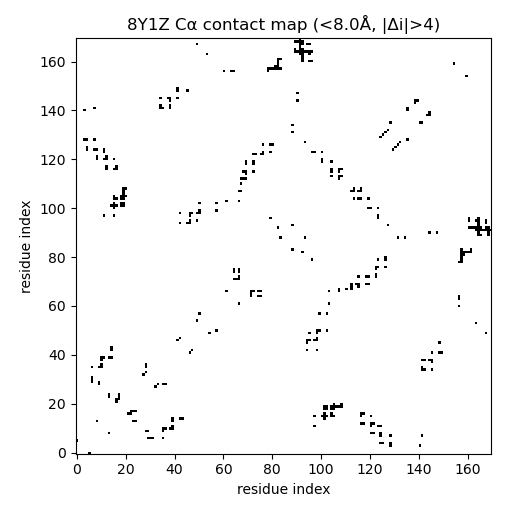N 1
ATOM 621 C CA . MET A 1 80 ? -6.647 15.893 -16.939 1.00 20.45 250 MET A CA 1
ATOM 622 C C . MET A 1 80 ? -6.443 16.287 -18.389 1.00 18.81 250 MET A C 1
ATOM 623 O O . MET A 1 80 ? -6.057 15.460 -19.216 1.00 19.70 250 MET A O 1
ATOM 628 N N . ILE A 1 81 ? -6.686 17.552 -18.711 1.00 16.90 251 ILE A N 1
ATOM 629 C CA . ILE A 1 81 ? -6.276 18.070 -19.999 1.00 15.91 251 ILE A CA 1
ATOM 630 C C . ILE A 1 81 ? -4.783 17.863 -20.192 1.00 18.30 251 ILE A C 1
ATOM 631 O O . ILE A 1 81 ? -4.341 17.393 -21.248 1.00 23.63 251 ILE A O 1
ATOM 636 N N . HIS A 1 82 ? -3.984 18.177 -19.168 1.00 17.88 252 HIS A N 1
ATOM 637 C CA . HIS A 1 82 ? -2.540 18.012 -19.295 1.00 18.50 252 HIS A CA 1
ATOM 638 C C . HIS A 1 82 ? -2.184 16.557 -19.584 1.00 17.96 252 HIS A C 1
ATOM 639 O O . HIS A 1 82 ? -1.267 16.281 -20.368 1.00 18.20 252 HIS A O 1
ATOM 646 N N . VAL A 1 83 ? -2.898 15.619 -18.955 1.00 19.52 253 VAL A N 1
ATOM 647 C CA . VAL A 1 83 ? -2.671 14.189 -19.192 1.00 16.75 253 VAL A CA 1
ATOM 648 C C . VAL A 1 83 ? -2.611 13.903 -20.682 1.00 20.10 253 VAL A C 1
ATOM 649 O O . VAL A 1 83 ? -1.661 13.290 -21.188 1.00 25.43 253 VAL A O 1
ATOM 653 N N . PHE A 1 84 ? -3.612 14.373 -21.408 1.00 17.99 254 PHE A N 1
ATOM 654 C CA . PHE A 1 84 ? -3.785 14.086 -22.820 1.00 19.83 254 PHE A CA 1
ATOM 655 C C . PHE A 1 84 ? -3.030 15.028 -23.745 1.00 26.10 254 PHE A C 1
ATOM 656 O O . PHE A 1 84 ? -3.102 14.853 -24.967 1.00 18.15 254 PHE A O 1
ATOM 664 N N . SER A 1 85 ? -2.302 16.003 -23.201 1.00 21.77 255 SER A N 1
ATOM 665 C CA . SER A 1 85 ? -1.670 17.009 -24.043 1.00 24.11 255 SER A CA 1
ATOM 666 C C . SER A 1 85 ? -0.568 16.434 -24.929 1.00 27.92 255 SER A C 1
ATOM 667 O O . SER A 1 85 ? -0.200 17.070 -25.918 1.00 29.88 255 SER A O 1
ATOM 670 N N . ASP A 1 86 ? -0.031 15.258 -24.610 1.00 21.24 256 ASP A N 1
ATOM 671 C CA . ASP A 1 86 ? 0.942 14.657 -25.515 1.00 23.64 256 ASP A CA 1
ATOM 672 C C . ASP A 1 86 ? 0.289 13.943 -26.694 1.00 23.54 256 ASP A C 1
ATOM 673 O O . ASP A 1 86 ? 0.995 13.323 -27.494 1.00 32.31 256 ASP A O 1
ATOM 678 N N . GLY A 1 87 ? -1.035 14.003 -26.815 1.00 25.43 257 GLY A N 1
ATOM 679 C CA . GLY A 1 87 ? -1.723 13.413 -27.937 1.00 24.37 257 GLY A CA 1
ATOM 680 C C . GLY A 1 87 ? -2.078 11.955 -27.775 1.00 24.82 257 GLY A C 1
ATOM 681 O O . GLY A 1 87 ? -2.760 11.403 -28.650 1.00 22.32 257 GLY A O 1
ATOM 682 N N . VAL A 1 88 ? -1.646 11.324 -26.685 1.00 22.98 258 VAL A N 1
ATOM 683 C CA . VAL A 1 88 ? -1.854 9.898 -26.456 1.00 22.29 258 VAL A CA 1
ATOM 684 C C . VAL A 1 88 ? -3.137 9.724 -25.655 1.00 22.23 258 VAL A C 1
ATOM 685 O O . VAL A 1 88 ? -3.343 10.397 -24.639 1.00 18.84 258 VAL A O 1
ATOM 689 N N . THR A 1 89 ? -4.001 8.829 -26.108 1.00 19.68 259 THR A N 1
ATOM 690 C CA . THR A 1 89 ? -5.168 8.460 -25.327 1.00 20.71 259 THR A CA 1
ATOM 691 C C . THR A 1 89 ? -5.207 6.945 -25.252 1.00 17.90 259 THR A C 1
ATOM 692 O O . THR A 1 89 ? -4.960 6.252 -26.246 1.00 20.88 259 THR A O 1
ATOM 696 N N . ASN A 1 90 ? -5.445 6.435 -24.059 1.00 13.96 260 ASN A N 1
ATOM 697 C CA . ASN A 1 90 ? -5.650 5.008 -23.902 1.00 16.96 260 ASN A CA 1
ATOM 698 C C . ASN A 1 90 ? -6.472 4.818 -22.644 1.00 18.24 260 ASN A C 1
ATOM 699 O O . ASN A 1 90 ? -6.694 5.756 -21.864 1.00 13.04 260 ASN A O 1
ATOM 704 N N . TRP A 1 91 ? -6.908 3.577 -22.446 1.00 13.17 261 TRP A N 1
ATOM 705 C CA . TRP A 1 91 ? -7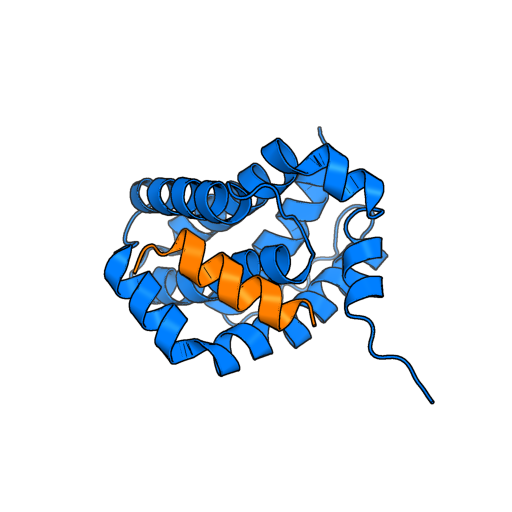.804 3.310 -21.341 1.00 18.05 261 TRP A CA 1
ATOM 706 C C . TRP A 1 91 ? -7.077 3.393 -20.019 1.00 12.16 261 TRP A C 1
ATOM 707 O O . TRP A 1 91 ? -7.690 3.692 -18.985 1.00 12.70 261 TRP A O 1
ATOM 718 N N . GLY A 1 92 ? -5.783 3.097 -20.041 1.00 15.99 262 GLY A N 1
ATOM 719 C CA . GLY A 1 92 ? -5.001 3.154 -18.825 1.00 14.07 262 GLY A CA 1
ATOM 720 C C . GLY A 1 92 ? -4.977 4.568 -18.285 1.00 13.23 262 GLY A C 1
ATOM 721 O O . GLY A 1 92 ? -5.218 4.789 -17.104 1.00 16.78 262 GLY A O 1
ATOM 722 N N . ARG A 1 93 ? -4.713 5.541 -19.166 1.00 11.55 263 ARG A N 1
ATOM 723 C CA . ARG A 1 93 ? -4.802 6.939 -18.776 1.00 15.24 263 ARG A CA 1
ATOM 724 C C . ARG A 1 93 ? -6.193 7.282 -18.294 1.00 13.28 263 ARG A C 1
ATOM 725 O O . ARG A 1 93 ? -6.352 7.957 -17.278 1.00 10.07 263 ARG A O 1
ATOM 733 N N . ILE A 1 94 ? -7.212 6.829 -19.017 1.00 13.79 264 ILE A N 1
ATOM 734 C CA . ILE A 1 94 ? -8.583 7.168 -18.640 1.00 19.28 264 ILE A CA 1
ATOM 735 C C . ILE A 1 94 ? -8.935 6.559 -17.290 1.00 14.81 264 ILE A C 1
ATOM 736 O O . ILE A 1 94 ? -9.473 7.230 -16.400 1.00 10.75 264 ILE A O 1
ATOM 741 N N . VAL A 1 95 ? -8.619 5.284 -17.107 1.00 11.70 265 VAL A N 1
ATOM 742 C CA . VAL A 1 95 ? -9.007 4.673 -15.854 1.00 13.83 265 VAL A CA 1
ATOM 743 C C . VAL A 1 95 ? -8.186 5.279 -14.724 1.00 11.68 265 VAL A C 1
ATOM 744 O O . VAL A 1 95 ? -8.671 5.417 -13.598 1.00 12.90 265 VAL A O 1
ATOM 748 N N . THR A 1 96 ? -6.940 5.666 -15.017 1.00 12.13 266 THR A N 1
ATOM 749 C CA . THR A 1 96 ? -6.096 6.296 -14.009 1.00 14.41 266 THR A CA 1
ATOM 750 C C . THR A 1 96 ? -6.676 7.634 -13.580 1.00 11.71 266 THR A C 1
ATOM 751 O O . THR A 1 96 ? -6.729 7.950 -12.385 1.00 15.76 266 THR A O 1
ATOM 755 N N . LEU A 1 97 ? -7.173 8.412 -14.539 1.00 10.94 267 LEU A N 1
ATOM 756 C CA . LEU A 1 97 ? -7.860 9.641 -14.170 1.00 14.13 267 LEU A CA 1
ATOM 757 C C . LEU A 1 97 ? -9.056 9.347 -13.289 1.00 12.08 267 LEU A C 1
ATOM 758 O O . LEU A 1 97 ? -9.274 10.001 -12.265 1.00 13.51 267 LEU A O 1
ATOM 763 N N . ILE A 1 98 ? -9.880 8.397 -13.699 1.00 11.53 268 ILE A N 1
ATOM 764 C CA . ILE A 1 98 ? -11.031 8.063 -12.878 1.00 15.70 268 ILE A CA 1
ATOM 765 C C . ILE A 1 98 ? -10.585 7.556 -11.513 1.00 16.50 268 ILE A C 1
ATOM 766 O O . ILE A 1 98 ? -11.182 7.891 -10.484 1.00 14.94 268 ILE A O 1
ATOM 771 N N . SER A 1 99 ? -9.531 6.740 -11.488 1.00 13.45 269 SER A N 1
ATOM 772 C CA . SER A 1 99 ? -9.001 6.226 -10.231 1.00 18.46 269 SER A CA 1
ATOM 773 C C . SER A 1 99 ? -8.540 7.366 -9.352 1.00 17.24 269 SER A C 1
ATOM 774 O O . SER A 1 99 ? -8.809 7.397 -8.151 1.00 16.58 269 SER A O 1
ATOM 777 N N . PHE A 1 100 ? -7.796 8.294 -9.940 1.00 15.00 270 PHE A N 1
ATOM 778 C CA . PHE A 1 100 ? -7.392 9.462 -9.181 1.00 16.94 270 PHE A CA 1
ATOM 779 C C . PHE A 1 100 ? -8.605 10.274 -8.760 1.00 15.43 270 PHE A C 1
ATOM 780 O O . PHE A 1 100 ? -8.636 10.815 -7.654 1.00 19.53 270 PHE A O 1
ATOM 788 N N . GLY A 1 101 ? -9.611 10.368 -9.629 1.00 14.71 271 GLY A N 1
ATOM 789 C CA . GLY A 1 101 ? -10.870 10.965 -9.205 1.00 20.18 271 GLY A CA 1
ATOM 790 C C . GLY A 1 101 ? -11.412 10.325 -7.941 1.00 17.12 271 GLY A C 1
ATOM 791 O O . GLY A 1 101 ? -11.771 11.011 -6.985 1.00 20.18 271 GLY A O 1
ATOM 792 N N . ALA A 1 102 ? -11.462 8.996 -7.914 1.00 20.60 272 ALA A N 1
ATOM 793 C CA . ALA A 1 102 ? -11.957 8.303 -6.729 1.00 19.68 272 ALA A CA 1
ATOM 794 C C . ALA A 1 102 ? -11.074 8.576 -5.528 1.00 22.57 272 ALA A C 1
ATOM 795 O O . ALA A 1 102 ? -11.560 8.761 -4.404 1.00 25.65 272 ALA A O 1
ATOM 797 N N . PHE A 1 103 ? -9.767 8.592 -5.749 1.00 23.86 273 PHE A N 1
ATOM 798 C CA . PHE A 1 103 ? -8.844 8.951 -4.688 1.00 28.88 273 PHE A CA 1
ATOM 799 C C . PHE A 1 103 ? -9.148 10.348 -4.152 1.00 26.97 273 PHE A C 1
ATOM 800 O O . PHE A 1 103 ? -9.241 10.557 -2.941 1.00 24.56 273 PHE A O 1
ATOM 808 N N . VAL A 1 104 ? -9.331 11.315 -5.049 1.00 23.26 274 VAL A N 1
ATOM 809 C CA . VAL A 1 104 ? -9.680 12.664 -4.621 1.00 21.98 274 VAL A CA 1
ATOM 810 C C . VAL A 1 104 ? -11.036 12.678 -3.927 1.00 24.85 274 VAL A C 1
ATOM 811 O O . VAL A 1 104 ? -11.219 13.349 -2.901 1.00 28.33 274 VAL A O 1
ATOM 815 N N . ALA A 1 105 ? -12.015 11.970 -4.490 1.00 22.21 275 ALA A N 1
ATOM 816 C CA . ALA A 1 105 ? -13.351 11.960 -3.900 1.00 23.92 275 ALA A CA 1
ATOM 817 C C . ALA A 1 105 ? -13.314 11.409 -2.486 1.00 26.11 275 ALA A C 1
ATOM 818 O O . ALA A 1 105 ? -14.012 11.912 -1.597 1.00 33.29 275 ALA A O 1
ATOM 820 N N . LYS A 1 106 ? -12.502 10.380 -2.252 1.00 27.50 276 LYS A N 1
ATOM 821 C CA . LYS A 1 106 ? -12.307 9.902 -0.886 1.00 30.57 276 LYS A CA 1
ATOM 822 C C . LYS A 1 106 ? -11.856 11.039 0.016 1.00 31.95 276 LYS A C 1
ATOM 823 O O . LYS A 1 106 ? -12.510 11.366 1.016 1.00 32.17 276 LYS A O 1
ATOM 829 N N . HIS A 1 107 ? -10.734 11.662 -0.347 1.00 32.09 277 HIS A N 1
ATOM 830 C CA . HIS A 1 107 ? -10.227 12.799 0.404 1.00 35.01 277 HIS A CA 1
ATOM 831 C C . HIS A 1 107 ? -11.281 13.886 0.535 1.00 39.42 277 HIS A C 1
ATOM 832 O O . HIS A 1 107 ? -11.396 14.524 1.588 1.00 38.13 277 HIS A O 1
ATOM 839 N N . LEU A 1 108 ? -12.053 14.124 -0.532 1.00 35.60 278 LEU A N 1
ATOM 840 C CA . LEU A 1 108 ? -13.071 15.165 -0.480 1.00 33.87 278 LEU A CA 1
ATOM 841 C C . LEU A 1 108 ? -14.078 14.897 0.625 1.00 37.65 278 LEU A C 1
ATOM 842 O O . LEU A 1 108 ? -14.529 15.829 1.301 1.00 40.60 278 LEU A O 1
ATOM 847 N N . LYS A 1 109 ? -14.432 13.627 0.836 1.00 41.30 279 LYS A N 1
ATOM 848 C CA . LYS A 1 109 ? -15.412 13.332 1.868 1.00 45.66 279 LYS A CA 1
ATOM 849 C C . LYS A 1 109 ? -14.821 13.560 3.251 1.00 52.39 279 LYS A C 1
ATOM 850 O O . LYS A 1 109 ? -15.496 14.084 4.141 1.00 42.00 279 LYS A O 1
ATOM 856 N N . THR A 1 110 ? -13.552 13.219 3.446 1.00 51.62 280 THR A N 1
ATOM 857 C CA . THR A 1 110 ? -12.960 13.466 4.754 1.00 52.02 280 THR A CA 1
ATOM 858 C C . THR A 1 110 ? -12.972 14.950 5.138 1.00 57.18 280 THR A C 1
ATOM 859 O O . THR A 1 110 ? -12.567 15.276 6.255 1.00 58.61 280 THR A O 1
ATOM 863 N N . ILE A 1 111 ? -13.433 15.857 4.265 1.00 57.47 281 ILE A N 1
ATOM 864 C CA . ILE A 1 111 ? -13.336 17.295 4.528 1.00 53.52 281 ILE A CA 1
ATOM 865 C C . ILE A 1 111 ? -14.637 18.030 4.184 1.00 48.30 281 ILE A C 1
ATOM 866 O O . ILE A 1 111 ? -14.601 19.197 3.789 1.00 48.56 281 ILE A O 1
ATOM 871 N N . ASN A 1 112 ? -15.791 17.372 4.376 1.00 44.57 282 ASN A N 1
ATOM 872 C CA . ASN A 1 112 ? -17.123 17.931 4.136 1.00 50.75 282 ASN A CA 1
ATOM 873 C C . ASN A 1 112 ? -17.273 18.478 2.739 1.00 48.81 282 ASN A C 1
ATOM 874 O O . ASN A 1 112 ? -18.171 19.288 2.502 1.00 56.60 282 ASN A O 1
ATOM 879 N N . GLN A 1 113 ? -16.426 18.015 1.819 1.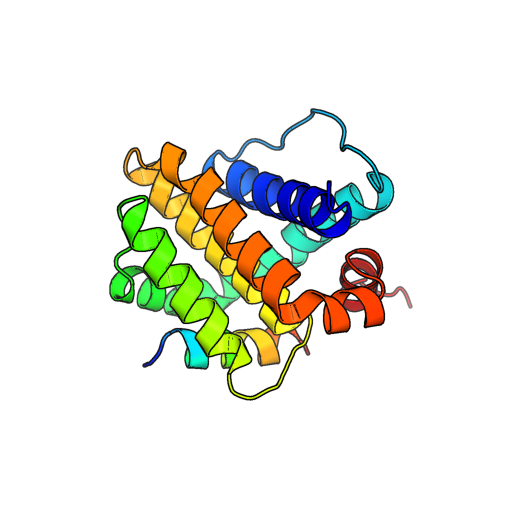00 40.13 283 GLN A N 1
ATOM 880 C CA . GLN A 1 113 ? -16.540 18.379 0.420 1.00 42.66 283 GLN A CA 1
ATOM 881 C C . GLN A 1 113 ? -17.185 17.268 -0.412 1.00 36.05 283 GLN A C 1
ATOM 882 O O . GLN A 1 113 ? -16.979 17.206 -1.624 1.00 40.30 283 GLN A O 1
ATOM 888 N N . GLU A 1 114 ? -17.993 16.407 0.234 1.00 40.62 284 GLU A N 1
ATOM 889 C CA . GLU A 1 114 ? -18.874 15.489 -0.495 1.00 44.64 284 GLU A CA 1
ATOM 890 C C . GLU A 1 114 ? -19.644 16.208 -1.598 1.00 45.42 284 GLU A C 1
ATOM 891 O O . GLU A 1 114 ? -19.880 15.649 -2.678 1.00 46.45 284 GLU A O 1
ATOM 897 N N . SER A 1 115 ? -20.039 17.454 -1.344 1.00 38.87 285 SER A N 1
ATOM 898 C CA . SER A 1 115 ? -20.640 18.269 -2.386 1.00 47.07 285 SER A CA 1
ATOM 899 C C . SER A 1 115 ? -19.739 18.395 -3.606 1.00 43.33 285 SER A C 1
ATOM 900 O O . SER A 1 115 ? -20.237 18.687 -4.694 1.00 42.58 285 SER A O 1
ATOM 903 N N . CYS A 1 116 ? -18.431 18.189 -3.453 1.00 34.02 286 CYS A N 1
ATOM 904 C CA . CYS A 1 116 ? -17.521 18.353 -4.578 1.00 31.60 286 CYS A CA 1
ATOM 905 C C . CYS A 1 116 ? -17.354 17.085 -5.389 1.00 30.34 286 CYS A C 1
ATOM 906 O O . CYS A 1 116 ? -16.816 17.154 -6.500 1.00 31.55 286 CYS A O 1
ATOM 909 N N . ILE A 1 117 ? -17.808 15.941 -4.868 1.00 28.67 287 ILE A N 1
ATOM 910 C CA . ILE A 1 117 ? -17.631 14.687 -5.589 1.00 26.33 287 ILE A CA 1
ATOM 911 C C . ILE A 1 117 ? -18.405 14.720 -6.893 1.00 25.02 287 ILE A C 1
ATOM 912 O O . ILE A 1 117 ? -17.901 14.306 -7.938 1.00 22.84 287 ILE A O 1
ATOM 917 N N . GLU A 1 118 ? -19.650 15.189 -6.851 1.00 31.09 288 GLU A N 1
ATOM 918 C CA . GLU A 1 118 ? -20.396 15.287 -8.104 1.00 38.38 288 GLU A CA 1
ATOM 919 C C . GLU A 1 118 ? -19.709 16.223 -9.089 1.00 25.24 288 GLU A C 1
ATOM 920 O O . GLU A 1 118 ? -19.547 15.826 -10.259 1.00 24.86 288 GLU A O 1
ATOM 926 N N . PRO A 1 119 ? -19.296 17.453 -8.719 1.00 26.62 289 PRO A N 1
ATOM 927 C CA . PRO A 1 119 ? -18.472 18.259 -9.636 1.00 26.03 289 PRO A CA 1
ATOM 928 C C . PRO A 1 119 ? -17.242 17.517 -10.100 1.00 26.73 289 PRO A C 1
ATOM 929 O O . PRO A 1 119 ? -16.899 17.559 -11.286 1.00 29.51 289 PRO A O 1
ATOM 933 N N . LEU A 1 120 ? -16.549 1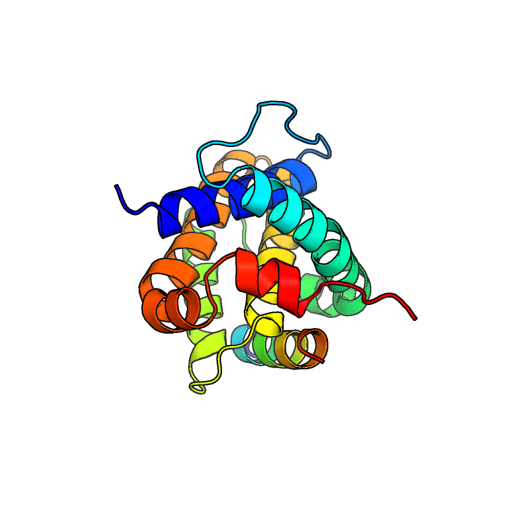6.859 -9.168 1.00 22.94 290 LEU A N 1
ATOM 934 C CA . LEU A 1 120 ? -15.388 16.044 -9.508 1.00 21.01 290 LEU A CA 1
ATOM 935 C C . LEU A 1 120 ? -15.723 15.033 -10.590 1.00 19.05 290 LEU A C 1
ATOM 936 O O . LEU A 1 120 ? -15.085 14.990 -11.645 1.00 17.82 290 LEU A O 1
ATOM 941 N N . ALA A 1 121 ? -16.706 14.176 -10.324 1.00 21.16 291 ALA A N 1
ATOM 942 C CA . ALA A 1 121 ? -17.100 13.193 -11.328 1.00 17.76 291 ALA A CA 1
ATOM 943 C C . ALA A 1 121 ? -17.482 13.893 -12.624 1.00 25.57 291 ALA A C 1
ATOM 944 O O . ALA A 1 121 ? -17.097 13.466 -13.714 1.00 18.11 291 ALA A O 1
ATOM 946 N N . GLU A 1 122 ? -18.204 15.009 -12.507 1.00 26.52 292 GLU A N 1
ATOM 947 C CA . GLU A 1 122 ? -18.575 15.811 -13.665 1.00 31.50 292 GLU A CA 1
ATOM 948 C C . GLU A 1 122 ? -17.363 16.268 -14.459 1.00 19.55 292 GLU A C 1
ATOM 949 O O . GLU A 1 122 ? -17.330 16.143 -15.681 1.00 19.20 292 GLU A O 1
ATOM 955 N N . SER A 1 123 ? -16.386 16.872 -13.790 1.00 24.80 293 SER A N 1
ATOM 956 C CA . SER A 1 123 ? -15.226 17.389 -14.509 1.00 29.22 293 SER A CA 1
ATOM 957 C C . SER A 1 123 ? -14.473 16.265 -15.211 1.00 21.84 293 SER A C 1
ATOM 958 O O . SER A 1 123 ? -14.011 16.433 -16.346 1.00 21.63 293 SER A O 1
ATOM 961 N N . ILE A 1 124 ? -14.352 15.106 -14.555 1.00 16.07 294 ILE A N 1
ATOM 962 C CA . ILE A 1 124 ? -13.690 13.973 -15.194 1.00 16.55 294 ILE A CA 1
ATOM 963 C C . ILE A 1 124 ? -14.463 13.547 -16.429 1.00 17.03 294 ILE A C 1
ATOM 964 O O . ILE A 1 124 ? -13.892 13.360 -17.513 1.00 18.94 294 ILE A O 1
ATOM 969 N N . THR A 1 125 ? -15.783 13.380 -16.277 1.00 16.65 295 THR A N 1
ATOM 970 C CA . THR A 1 125 ? -16.621 13.042 -17.417 1.00 14.95 295 THR A CA 1
ATOM 971 C C . THR A 1 125 ? -16.484 14.079 -18.504 1.00 16.14 295 THR A C 1
ATOM 972 O O . THR A 1 125 ? -16.306 13.750 -19.683 1.00 17.78 295 THR A O 1
ATOM 976 N N . ASP A 1 126 ? -16.576 15.348 -18.120 1.00 17.72 296 ASP A N 1
ATOM 977 C CA . ASP A 1 126 ? -16.500 16.403 -19.105 1.00 22.70 296 ASP A CA 1
ATOM 978 C C . ASP A 1 126 ? -15.196 16.299 -19.874 1.00 21.05 296 ASP A C 1
ATOM 979 O O . ASP A 1 126 ? -15.201 16.249 -21.103 1.00 24.42 296 ASP A O 1
ATOM 984 N N . VAL A 1 127 ? -14.069 16.199 -19.166 1.00 22.51 297 VAL A N 1
ATOM 985 C CA . VAL A 1 127 ? -12.786 16.117 -19.870 1.00 22.98 297 VAL A CA 1
ATOM 986 C C . VAL A 1 127 ? -12.799 14.954 -20.844 1.00 17.10 297 VAL A C 1
ATOM 987 O O . VAL A 1 127 ? -12.472 15.111 -22.024 1.00 22.34 297 VAL A O 1
ATOM 991 N N . LEU A 1 128 ? -13.250 13.788 -20.386 1.00 20.83 298 LEU A N 1
ATOM 992 C CA . LEU A 1 128 ? -13.240 12.595 -21.225 1.00 24.48 298 LEU A CA 1
ATOM 993 C C . LEU A 1 128 ? -14.188 12.738 -22.405 1.00 27.39 298 LEU A C 1
ATOM 994 O O . LEU A 1 128 ? -13.794 12.563 -23.562 1.00 26.63 298 LEU A O 1
ATOM 999 N N . VAL A 1 129 ? -15.453 13.044 -22.126 1.00 22.59 299 VAL A N 1
ATOM 1000 C CA . VAL A 1 129 ? -16.447 13.088 -23.190 1.00 22.58 299 VAL A CA 1
ATOM 1001 C C . VAL A 1 129 ? -16.304 14.345 -24.029 1.00 25.61 299 VAL A C 1
ATOM 1002 O O . VAL A 1 129 ? -16.527 14.313 -25.243 1.00 34.80 299 VAL A O 1
ATOM 1006 N N . ARG A 1 130 ? -15.924 15.475 -23.425 1.00 26.99 300 ARG A N 1
ATOM 1007 C CA . ARG A 1 130 ? -15.808 16.677 -24.246 1.00 27.12 300 ARG A CA 1
ATOM 1008 C C . ARG A 1 130 ? -14.567 16.625 -25.124 1.00 31.34 300 ARG A C 1
ATOM 1009 O O . ARG A 1 130 ? -14.620 17.006 -26.299 1.00 38.77 300 ARG A O 1
ATOM 1017 N N . THR A 1 131 ? -13.445 16.130 -24.605 1.00 21.79 301 THR A N 1
ATOM 1018 C CA . THR A 1 131 ? -12.215 16.243 -25.374 1.00 28.31 301 THR A CA 1
ATOM 1019 C C . THR A 1 131 ? -11.755 14.939 -26.006 1.00 22.95 301 THR A C 1
ATOM 1020 O O . THR A 1 131 ? -10.961 14.978 -26.951 1.00 26.42 301 THR A O 1
ATOM 1024 N N . LYS A 1 132 ? -12.256 13.794 -25.549 1.00 22.17 302 LYS A N 1
ATOM 1025 C CA . LYS A 1 132 ? -11.869 12.513 -26.133 1.00 19.96 302 LYS A CA 1
ATOM 1026 C C . LYS A 1 132 ? -13.062 11.756 -26.701 1.00 23.36 302 LYS A C 1
ATOM 1027 O O . LYS A 1 132 ? -12.977 10.545 -26.896 1.00 23.02 302 LYS A O 1
ATOM 1033 N N . ARG A 1 133 ? -14.155 12.453 -27.032 1.00 23.27 303 ARG A N 1
ATOM 1034 C CA . ARG A 1 133 ? -15.322 11.758 -27.572 1.00 20.80 303 ARG A CA 1
ATOM 1035 C C . ARG A 1 133 ? -14.953 10.887 -28.767 1.00 24.88 303 ARG A C 1
ATOM 1036 O O . ARG A 1 133 ? -15.333 9.711 -28.835 1.00 22.14 303 ARG A O 1
ATOM 1044 N N . ASP A 1 134 ? -14.218 11.450 -29.727 1.00 23.18 304 ASP A N 1
ATOM 1045 C CA . ASP A 1 134 ? -13.911 10.703 -30.942 1.00 28.36 304 ASP A CA 1
ATOM 1046 C C . ASP A 1 134 ? -13.178 9.423 -30.603 1.00 24.13 304 ASP A C 1
ATOM 1047 O O . ASP A 1 134 ? -13.510 8.345 -31.105 1.00 22.25 304 ASP A O 1
ATOM 1052 N N . TRP A 1 135 ? -12.169 9.533 -29.749 1.00 21.40 305 TRP A N 1
ATOM 1053 C CA . TRP A 1 135 ? -11.443 8.349 -29.326 1.00 21.91 305 TRP A CA 1
ATOM 1054 C C . TRP A 1 135 ? -12.362 7.392 -28.589 1.00 19.14 305 TRP A C 1
ATOM 1055 O O . TRP A 1 135 ? -12.317 6.183 -28.818 1.00 18.84 305 TRP A O 1
ATOM 1066 N N . LEU A 1 136 ? -13.199 7.916 -27.693 1.00 16.24 306 LEU A N 1
ATOM 1067 C CA . LEU A 1 136 ? -14.135 7.066 -26.963 1.00 21.38 306 LEU A CA 1
ATOM 1068 C C . LEU A 1 136 ? -15.032 6.300 -27.915 1.00 19.19 306 LEU A C 1
ATOM 1069 O O . LEU A 1 136 ? -15.124 5.070 -27.842 1.00 21.40 306 LEU A O 1
ATOM 1074 N N . VAL A 1 137 ? -15.706 7.015 -28.822 1.00 23.03 307 VAL A N 1
ATOM 1075 C CA . VAL A 1 137 ? -16.584 6.370 -29.791 1.00 27.39 307 VAL A CA 1
ATOM 1076 C C . VAL A 1 137 ? -15.817 5.326 -30.597 1.00 26.92 307 VAL A C 1
ATOM 1077 O O . VAL A 1 137 ? -16.310 4.214 -30.841 1.00 24.21 307 VAL A O 1
ATOM 1081 N N . LYS A 1 138 ? -14.595 5.678 -31.023 1.00 25.54 308 LYS A N 1
ATOM 1082 C CA . LYS A 1 138 ? -13.756 4.756 -31.786 1.00 30.35 308 LYS A CA 1
ATOM 1083 C C . LYS A 1 138 ? -13.442 3.503 -30.982 1.00 27.42 308 LYS A C 1
ATOM 1084 O O . LYS A 1 138 ? -13.408 2.395 -31.529 1.00 27.80 308 LYS A O 1
ATOM 1090 N N . GLN A 1 139 ? -13.249 3.654 -29.673 1.00 21.38 309 GLN A N 1
ATOM 1091 C CA . GLN A 1 139 ? -13.014 2.534 -28.781 1.00 24.84 309 GLN A CA 1
ATOM 1092 C C . GLN A 1 139 ? -14.297 1.915 -28.281 1.00 29.67 309 GLN A C 1
ATOM 1093 O O . GLN A 1 139 ? -14.255 1.148 -27.313 1.00 30.84 309 GLN A O 1
ATOM 1099 N N . ARG A 1 140 ? -15.426 2.189 -28.949 1.00 19.13 310 ARG A N 1
ATOM 1100 C CA . ARG A 1 140 ? -16.715 1.616 -28.571 1.00 20.38 310 ARG A CA 1
ATOM 1101 C C . ARG A 1 140 ? -17.051 1.959 -27.129 1.00 26.48 310 ARG A C 1
ATOM 1102 O O . ARG A 1 140 ? -17.670 1.166 -26.408 1.00 22.64 310 ARG A O 1
ATOM 1110 N N . GLY A 1 141 ? -16.627 3.139 -26.706 1.00 18.99 311 GLY A N 1
ATOM 1111 C CA . GLY A 1 141 ? -17.128 3.670 -25.448 1.00 18.35 311 GLY A CA 1
ATOM 1112 C C . GLY A 1 141 ? -16.828 2.740 -24.293 1.00 16.02 311 GLY A C 1
ATOM 1113 O O . GLY A 1 141 ? -15.755 2.124 -24.205 1.00 18.68 311 GLY A O 1
ATOM 1114 N N . TRP A 1 142 ? -17.792 2.609 -23.395 1.00 13.69 312 TRP A N 1
ATOM 1115 C CA . TRP A 1 142 ? -17.494 1.857 -22.190 1.00 13.38 312 TRP A CA 1
ATOM 1116 C C . TRP A 1 142 ? -17.405 0.363 -22.443 1.00 13.99 312 TRP A C 1
ATOM 1117 O O . TRP A 1 142 ? -16.816 -0.354 -21.628 1.00 22.26 312 TRP A O 1
ATOM 1128 N N . ASP A 1 143 ? -17.960 -0.119 -23.551 1.00 15.32 313 ASP A N 1
ATOM 1129 C CA . ASP A 1 143 ? -17.703 -1.505 -23.915 1.00 19.16 313 ASP A CA 1
ATOM 1130 C C . ASP A 1 143 ? -16.232 -1.707 -24.219 1.00 20.19 313 ASP A C 1
ATOM 1131 O O . ASP A 1 143 ? -15.654 -2.728 -23.837 1.00 17.46 313 ASP A O 1
ATOM 1136 N N . GLY A 1 144 ? -15.600 -0.746 -24.896 1.00 14.11 314 GLY A N 1
ATOM 1137 C CA . GLY A 1 144 ? -14.173 -0.893 -25.154 1.00 17.79 314 GLY A CA 1
ATOM 1138 C C . GLY A 1 144 ? -13.370 -0.883 -23.868 1.00 16.02 314 GLY A C 1
ATOM 1139 O O . GLY A 1 144 ? -12.387 -1.615 -23.717 1.00 13.03 314 GLY A O 1
ATOM 1140 N N . PHE A 1 145 ? -13.789 -0.059 -22.925 1.00 16.81 315 PHE A N 1
ATOM 1141 C CA . PHE A 1 145 ? -13.170 -0.041 -21.616 1.00 17.13 315 PHE A CA 1
ATOM 1142 C C . PHE A 1 145 ? -13.264 -1.409 -20.961 1.00 15.57 315 PHE A C 1
ATOM 1143 O O . PHE A 1 145 ? -12.263 -1.964 -20.497 1.00 15.41 315 PHE A O 1
ATOM 1151 N N . VAL A 1 146 ? -14.465 -1.974 -20.927 1.00 13.40 316 VAL A N 1
ATOM 1152 C CA . VAL A 1 146 ? -14.644 -3.279 -20.295 1.00 20.48 316 VAL A CA 1
ATOM 1153 C C . VAL A 1 146 ? -13.805 -4.319 -21.010 1.00 22.39 316 VAL A C 1
ATOM 1154 O O . VAL A 1 146 ? -13.156 -5.159 -20.380 1.00 22.11 316 VAL A O 1
ATOM 1158 N N . GLU A 1 147 ? -13.793 -4.273 -22.340 1.00 22.18 317 GLU A N 1
ATOM 1159 C CA . GLU A 1 147 ? -13.039 -5.282 -23.073 1.00 20.08 317 GLU A CA 1
ATOM 1160 C C . GLU A 1 147 ? -11.554 -5.078 -22.874 1.00 18.87 317 GLU A C 1
ATOM 1161 O O . GLU A 1 147 ? -10.808 -6.044 -22.677 1.00 19.82 317 GLU A O 1
ATOM 1167 N N . PHE A 1 148 ? -11.116 -3.832 -22.893 1.00 19.29 318 PHE A N 1
ATOM 1168 C CA . PHE A 1 148 ? -9.698 -3.573 -22.744 1.00 25.33 318 PHE A CA 1
ATOM 1169 C C . PHE A 1 148 ? -9.163 -4.192 -21.462 1.00 22.08 318 PHE A C 1
ATOM 1170 O O . PHE A 1 148 ? -8.083 -4.785 -21.453 1.00 23.48 318 PHE A O 1
ATOM 1178 N N . PHE A 1 149 ? -9.911 -4.087 -20.377 1.00 17.25 319 PHE A N 1
ATOM 1179 C CA . PHE A 1 149 ? -9.455 -4.562 -19.082 1.00 20.51 319 PHE A CA 1
ATOM 1180 C C . PHE A 1 149 ? -10.036 -5.909 -18.721 1.00 23.72 319 PHE A C 1
ATOM 1181 O O . PHE A 1 149 ? -9.779 -6.403 -17.615 1.00 27.20 319 PHE A O 1
ATOM 1189 N N . HIS A 1 150 ? -10.819 -6.498 -19.622 1.00 28.79 320 HIS A N 1
ATOM 1190 C CA . HIS A 1 150 ? -11.334 -7.842 -19.415 1.00 29.22 320 HIS A CA 1
ATOM 1191 C C . HIS A 1 150 ? -10.197 -8.819 -19.140 1.00 29.66 320 HIS A C 1
ATOM 1192 O O . HIS A 1 150 ? -9.206 -8.869 -19.873 1.00 30.09 320 HIS A O 1
ATOM 1199 N N . VAL A 1 151 ? -10.334 -9.572 -18.056 1.00 29.6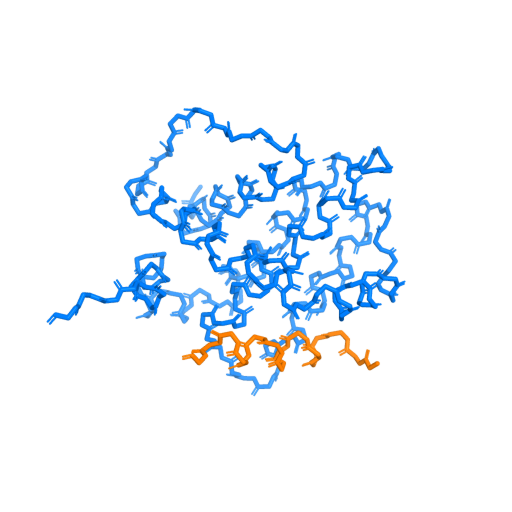8 321 VAL A N 1
ATOM 1200 C CA . VAL A 1 151 ? -9.374 -10.610 -17.710 1.00 30.23 321 VAL A CA 1
ATOM 1201 C C . VAL A 1 151 ? -9.742 -11.855 -18.507 1.00 40.15 321 VAL A C 1
ATOM 1202 O O . VAL A 1 151 ? -10.784 -12.463 -18.262 1.00 45.86 321 VAL A O 1
ATOM 1206 N N . GLU A 1 152 ? -8.927 -12.197 -19.484 1.00 31.91 322 GLU A N 1
ATOM 1207 C CA . GLU A 1 152 ? -9.262 -13.368 -20.322 1.00 39.17 322 GLU A CA 1
ATOM 1208 C C . GLU A 1 152 ? -9.074 -14.700 -19.582 1.00 40.08 322 GLU A C 1
ATOM 1209 O O . GLU A 1 152 ? -8.346 -14.755 -18.632 1.00 33.63 322 GLU A O 1
ATOM 1215 N N . ASP A 1 153 ? -9.857 -15.695 -19.975 1.00 40.83 323 ASP A N 1
ATOM 1216 C CA . ASP A 1 153 ? -9.640 -17.062 -19.525 1.00 36.45 323 ASP A CA 1
ATOM 1217 C C . ASP A 1 153 ? -8.541 -17.726 -20.345 1.00 37.27 323 ASP A C 1
ATOM 1218 O O . ASP A 1 153 ? -8.238 -17.328 -21.474 1.00 37.37 323 ASP A O 1
ATOM 1223 N N . LEU A 1 154 ? -7.972 -18.780 -19.776 1.00 38.08 324 LEU A N 1
ATOM 1224 C CA . LEU A 1 154 ? -7.149 -19.674 -20.563 1.00 39.28 324 LEU A CA 1
ATOM 1225 C C . LEU A 1 154 ? -8.069 -20.518 -21.434 1.00 41.07 324 LEU A C 1
ATOM 1226 O O . LEU A 1 154 ? -7.670 -20.960 -22.504 1.00 62.45 324 LEU A O 1
ATOM 1231 N N . GLY B 2 1 ? 6.564 16.775 -9.498 1.00 24.70 72 GLY B N 1
ATOM 1232 C CA . GLY B 2 1 ? 6.398 16.903 -10.930 1.00 31.84 72 GLY B CA 1
ATOM 1233 C C . GLY B 2 1 ? 5.016 17.410 -11.323 1.00 27.34 72 GLY B C 1
ATOM 1234 O O . GLY B 2 1 ? 4.125 17.549 -10.488 1.00 22.51 72 GLY B O 1
ATOM 1235 N N . GLN B 2 2 ? 4.832 17.677 -12.616 1.00 21.91 73 GLN B N 1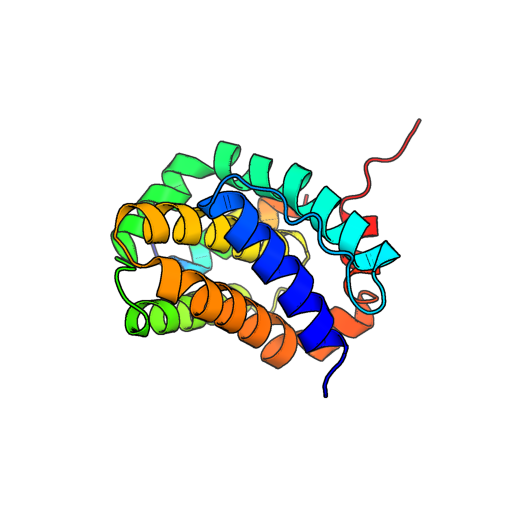
ATOM 1236 C CA . GLN B 2 2 ? 3.526 18.075 -13.115 1.00 27.80 73 GLN B CA 1
ATOM 1237 C C . GLN B 2 2 ? 2.548 16.915 -13.016 1.00 24.51 73 GLN B C 1
ATOM 1238 O O . GLN B 2 2 ? 2.834 15.801 -13.470 1.00 22.14 73 GLN B O 1
ATOM 1244 N N . VAL B 2 3 ? 1.395 17.172 -12.400 1.00 17.90 74 VAL B N 1
ATOM 1245 C CA . VAL B 2 3 ? 0.509 16.062 -12.088 1.00 13.99 74 VAL B CA 1
ATOM 1246 C C . VAL B 2 3 ? 0.049 15.382 -13.364 1.00 17.64 74 VAL B C 1
ATOM 1247 O O . VAL B 2 3 ? 0.024 14.150 -13.447 1.00 17.77 74 VAL B O 1
ATOM 1251 N N . GLY B 2 4 ? -0.289 16.132 -14.386 1.00 16.10 75 GLY B N 1
ATOM 1252 C CA . GLY B 2 4 ? -0.723 15.570 -15.637 1.00 14.13 75 GLY B CA 1
ATOM 1253 C C . GLY B 2 4 ? 0.244 14.570 -16.208 1.00 15.50 75 GLY B C 1
ATOM 1254 O O . GLY B 2 4 ? -0.105 13.473 -16.505 1.00 15.04 75 GLY B O 1
ATOM 1255 N N . ARG B 2 5 ? 1.503 14.980 -16.317 1.00 16.45 76 ARG B N 1
ATOM 1256 C CA . ARG B 2 5 ? 2.546 14.101 -16.829 1.00 24.96 76 ARG B CA 1
ATOM 1257 C C . ARG B 2 5 ? 2.615 12.842 -15.971 1.00 17.58 76 ARG B C 1
ATOM 1258 O O . ARG B 2 5 ? 2.656 11.727 -16.492 1.00 21.57 76 ARG B O 1
ATOM 1266 N N . GLN B 2 6 ? 2.627 13.027 -14.654 1.00 28.25 77 GLN B N 1
ATOM 1267 C CA . GLN B 2 6 ? 2.673 11.926 -13.746 1.00 22.61 77 GLN B CA 1
ATOM 1268 C C . GLN B 2 6 ? 1.498 10.983 -13.958 1.00 19.28 77 GLN B C 1
ATOM 1269 O O . GLN B 2 6 ? 1.658 9.822 -14.004 1.00 17.54 77 GLN B O 1
ATOM 1275 N N . LEU B 2 7 ? 0.330 11.545 -14.092 1.00 13.18 78 LEU B N 1
ATOM 1276 C CA . LEU B 2 7 ? -0.866 10.781 -14.330 1.00 13.31 78 LEU B CA 1
ATOM 1277 C C . LEU B 2 7 ? -0.755 10.016 -15.656 1.00 15.13 78 LEU B C 1
ATOM 1278 O O . LEU B 2 7 ? -1.118 8.922 -15.747 1.00 18.33 78 LEU B O 1
ATOM 1283 N N . ALA B 2 8 ? -0.282 10.665 -16.682 1.00 16.05 79 ALA B N 1
ATOM 1284 C CA . ALA B 2 8 ? -0.097 10.013 -17.979 1.00 17.61 79 ALA B CA 1
ATOM 1285 C C . ALA B 2 8 ? 0.855 8.839 -17.862 1.00 18.22 79 ALA B C 1
ATOM 1286 O O . ALA B 2 8 ? 0.636 7.773 -18.461 1.00 17.61 79 ALA B O 1
ATOM 1288 N N . ILE B 2 9 ? 1.924 9.013 -17.091 1.00 16.91 80 ILE B N 1
ATOM 1289 C CA . ILE B 2 9 ? 2.883 7.937 -16.926 1.00 20.41 80 ILE B CA 1
ATOM 1290 C C . ILE B 2 9 ? 2.245 6.767 -16.199 1.00 23.02 80 ILE B C 1
ATOM 1291 O O . ILE B 2 9 ? 2.372 5.617 -16.626 1.00 20.52 80 ILE B O 1
ATOM 1296 N N . ILE B 2 10 ? 1.552 7.039 -15.094 1.00 17.70 81 ILE B N 1
ATOM 1297 C CA . ILE B 2 10 ? 0.789 5.992 -14.428 1.00 15.23 81 ILE B CA 1
ATOM 1298 C C . ILE B 2 10 ? -0.202 5.386 -15.398 1.00 20.16 81 ILE B C 1
ATOM 1299 O O . ILE B 2 10 ? -0.259 4.164 -15.570 1.00 15.00 81 ILE B O 1
ATOM 1304 N N . GLY B 2 11 ? -0.981 6.235 -16.070 1.00 13.21 82 GLY B N 1
ATOM 1305 C CA . GLY B 2 11 ? -1.954 5.723 -17.027 1.00 18.14 82 GLY B CA 1
ATOM 1306 C C . GLY B 2 11 ? -1.346 4.804 -18.066 1.00 15.80 82 GLY B C 1
ATOM 1307 O O . GLY B 2 11 ? -1.882 3.728 -18.349 1.00 16.94 82 GLY B O 1
ATOM 1308 N N . ASP B 2 12 ? -0.209 5.202 -18.637 1.00 17.33 83 ASP B N 1
ATOM 1309 C CA . ASP B 2 12 ? 0.450 4.358 -19.620 1.00 17.74 83 ASP B CA 1
ATOM 1310 C C . ASP B 2 12 ? 0.898 3.048 -19.003 1.00 21.15 83 ASP B C 1
ATOM 1311 O O . ASP B 2 12 ? 0.917 2.012 -19.682 1.00 21.32 83 ASP B O 1
ATOM 1316 N N . ASP B 2 13 ? 1.250 3.068 -17.717 1.00 20.19 84 ASP B N 1
ATOM 1317 C CA . ASP B 2 13 ? 1.532 1.811 -17.028 1.00 19.78 84 ASP B CA 1
ATOM 1318 C C . ASP B 2 13 ? 0.267 0.976 -16.867 1.00 22.48 84 ASP B C 1
ATOM 1319 O O . ASP B 2 13 ? 0.260 -0.227 -17.156 1.00 20.42 84 ASP B O 1
ATOM 1324 N N . ILE B 2 14 ? -0.805 1.591 -16.373 1.00 18.96 85 ILE B N 1
ATOM 1325 C CA . ILE B 2 14 ? -2.063 0.870 -16.216 1.00 15.50 85 ILE B CA 1
ATOM 1326 C C . ILE B 2 14 ? -2.544 0.368 -17.563 1.00 15.77 85 ILE B C 1
ATOM 1327 O O . ILE B 2 14 ? -3.232 -0.658 -17.656 1.00 20.16 85 ILE B O 1
ATOM 1332 N N . ASN B 2 15 ? -2.161 1.050 -18.633 1.00 17.38 86 ASN B N 1
ATOM 1333 C CA . ASN B 2 15 ? -2.611 0.616 -19.942 1.00 16.89 86 ASN B CA 1
ATOM 1334 C C . ASN B 2 15 ? -2.025 -0.711 -20.362 1.00 21.60 86 ASN B C 1
ATOM 1335 O O . ASN B 2 15 ? -2.535 -1.310 -21.310 1.00 23.93 86 ASN B O 1
ATOM 1340 N N . ARG B 2 16 ? -0.989 -1.173 -19.685 1.00 20.83 87 ARG B N 1
ATOM 1341 C CA . ARG B 2 16 ? -0.259 -2.341 -20.091 1.00 24.18 87 ARG B CA 1
ATOM 1342 C C . ARG B 2 16 ? -0.989 -3.549 -19.541 1.00 26.68 87 ARG B C 1
ATOM 1343 O O . ARG B 2 16 ? -1.100 -4.551 -20.205 1.00 25.51 87 ARG B O 1
#

Foldseek 3Di:
DDPLLQLLLQLLLQLLLCLQVVDRDPDQDDPVSVLSVLLNVLLCVVLVVLCVVCVVVLVVVCVVLVDAELVSLVVLLVVLCVLCVVVDDDLNSLSNSSSSLSVVSNVNNVRVNVVNSSSNSSSSSCSCCVPVVVVCVVCVHSVSSSVVSPDDDD/DPVVVVVVVVVVVVVD

InterPro domains:
  IPR002475 Bcl2-like [PS50062] (213-314)
  IPR013281 Apoptosis regulator, Mcl-1 [PR01866] (236-252)
  IPR013281 Apoptosis regulator, Mcl-1 [PR01866] (253-266)
  IPR013281 Apoptosis regulator, Mcl-1 [PR01866] (268-283)
  IPR013281 Apoptosis regulator, Mcl-1 [PR01866] (322-335)
  IPR013281 Apoptosis regulator, Mcl-1 [PR01866] (337-350)
  IPR020717 Apoptosis regulator, Bcl-2, BH1 motif, conserved site [PS01080] (253-272)
  IPR020726 Apoptosis regulator, Bcl-2, BH2 motif, conserved site [PS01258] (305-316)
  IPR020728 Apoptosis regulator, Bcl-2, BH3 motif, conserved site [PS01259] (209-223)
  IPR026298 Bcl-2 family [PR01862] (246-258)
  IPR026298 Bcl-2 family [PR01862] (260-288)
  IPR026298 Bcl-2 family [PR01862] (289-313)
  IPR026298 Bcl-2 family [PTHR11256] (165-340)
  IPR026298 Bcl-2 family [cd06845] (175-318)
  IPR036834 Bcl-2-like superfamily [G3DSA:1.10.437.10] (170-319)
  IPR036834 Bcl-2-like superfamily [SSF56854] (117-348)
  IPR046371 Bcl-2, Bcl-2 homology region 1-3 [PF00452] (213-312)
  IPR046371 Bcl-2, Bcl-2 homology region 1-3 [SM00337] (213-312)

Secondary structure (DSSP, 8-state):
--HHHHHHHHHHHHHHHHHHHS----SPPSTTHHHHHHHHHHIIIIIHHHHHHTHHHHHHHHHHHT--SHHHHHHHHHHHHHHHTTS---HHHHHHHHHHHHHHHHHHHTTT-GGGHHHHHHHHHIIIIIIHHHHHHHTTHHHHHHHHH-----/--HHHHHHHHHHHHT-

=== Feature glossary ===
Reading guide. The protein is described through the following features:

Foldseek 3Di. A 3Di character summarizes, for each residue, the relative orientation of the Cα frame of its nearest spatial neighbor. Because it encodes fold topology rather than chemistry, 3Di alignments detect remote structural similarity that sequence alignment misses.

Contact-map, Ramachandran, and PAE plots. Plot images: a contact map (which residues are close in 3D, as an N×N binary image), a Ramachandran scatter (backbone torsion angles, revealing secondary-structure composition at a glance), and — for AlphaFold structures — a PAE heatmap (pairwise prediction confidence).

Radius of gyration, Cα contacts, bounding box. Radius of gyration (Rg) is the root-mean-square distance of Cα atoms from their centroid — a single number for overall size and compactness. A globular domain of N residues has Rg ≈ 2.2·N^0.38 Å; an extended or disordered chain has a much larger Rg. The Cα contact count is the number of residue pairs whose Cα atoms are within 8 Å and are more than four positions apart in sequence — a standard proxy for tertiary packing density. The bounding box is the smallest axis-aligned box enclosing all Cα atoms.

Secondary structure (8-state, DSSP). Eight-state secondary structure (DSSP): H is the canonical α-helix, G the tighter 3₁₀-helix, I the wider π-helix; E/B are β-structure, T and S are turns and bends, and '-' is everything else. DSSP derives these from the pattern of main-chain N–H···O=C hydrogen bonds, not from the sequence.

B-factor. B-factor (Debye–Waller factor) reflects atomic displacement in the crystal lattice. It is an experimental observable (units Å²), not a prediction; low values mean the atom is pinned down, high values mean it moves or is heterogeneous across the crystal.

pLDDT. pLDDT is the predicted lDDT-Cα score: AlphaFold's confidence that the local environment of each residue (all inter-atomic distances within 15 Å) is correctly placed. It is a per-residue number between 0 and 100, with higher meaning more reliable.

Nearest PDB structures. Nearest PDB neighbors are the top structural matches found by Foldseek when searching this structure against the entire Protein Data Bank. Each hit reports a TM-score (0 to 1; >0.5 almost always implies the same fold) and an E-value. These are *structural* homologs — they may share no detectable sequence similarity.

Solvent-accessible surface area. Accessible surface area quantifies burial. A residue with SASA near zero is packed into the hydrophobic core; one with SASA >100 Å² sits on the surface. Computed here via the Shrake–Rupley numerical algorithm with a 1.4 Å probe.

Rendered structure images. Structure images are PyMOL renders from six orthogonal camera directions. Cartoon representation draws helices as coils and strands as arrows; sticks shows the backbone as bonds; surface shows the solvent-excluded envelope. Rainbow coloring maps sequence position to hue (blue→red, N→C); chain coloring assigns a distinct color per polypeptide.

Backbone torsions (φ/ψ). φ (phi) and ψ (psi) are the two rotatable backbone dihedrals per residue: φ is the C(i-1)–N–Cα–C torsion, ψ is the N–Cα–C–N(i+1) torsion, both in degrees on (−180°, 180°]. α-helical residues cluster near (−60°, −45°); β-strand residues near (−120°, +130°). A Ramachandran plot is simply a scatter of (φ, ψ) for every residue.

Predicted aligned error. Predicted Aligned Error (PAE) is an AlphaFold confidence matrix: entry (i, j) is the expected error in the position of residue j, in ångströms, when the prediction is superimposed on the true structure at residue i. Low PAE within a block of residues means that block is internally rigid and well-predicted; high PAE between two blocks means their relative placement is uncertain even if each block individually is confident.

mmCIF coordinates. Structure coordinates are given as an mmCIF _atom_site loop: one row per atom with element, residue name, chain id, sequence number, and x/y/z position in Å. Only the four main-chain atoms per residue are included here; side chains are omitted to keep the record compact.

InterPro / GO / CATH / organism. Database cross-references. InterPro integrates a dozen domain/family signature databases into unified entries with residue-range hits. GO terms attach function/process/location labels with evidence codes. CATH codes position the fold in a four-level structural taxonomy. Organism is the NCBI-taxonomy species name.

Secondary structure (3-state, P-SEA). SS3 is a coarse helix/strand/coil call (letters a/b/c) made by the P-SEA algorithm from inter-Cα distances and dihedrals. It is less detailed than DSSP but needs only Cα positions.

Sequence. Sequence gives the chain of amino acids in standard one-letter code (A=alanine, C=cysteine, …, Y=tyrosine), read N→C. It is the only feature that is directly encoded by the gene; all structural features are derived from the folded form of this sequence.